Protein AF-A0A7Y5W847-F1 (afdb_monomer)

Sequence (209 aa):
MKGVPSGVLTLYRINTSNGSWTPCGRIVDGVDPSLASITLDEQSSTAIRGISGTENEPVWLPAPRAAFARACDALAHEAVAWIWPTQQSPISDVPSLRSFLDARPNWRFLLDPVAMLTPEMLPRADDYLMRIFMAMGGRRELGAVLICDARVDDGQLVRVPLGEGCLPIDAMVAAWRASGAGHAPVGVLTPADAQRLARAGHVPERSTL

Mean predicted aligned error: 8.44 Å

Nearest PDB structures (foldseek):
  3s5s-assembly1_B  TM=3.241E-01  e=2.363E-01  Sorangium cellulosum So ce56
  3qqw-assembly2_E  TM=5.087E-01  e=1.216E+00  Cupriavidus pinatubonensis JMP134
  3qqw-assembly1_C  TM=4.751E-01  e=1.372E+00  Cupriavidus pinatubonensis JMP134
  1fhv-assembly1_A  TM=2.038E-01  e=9.537E-01  Escherichia coli

Foldseek 3Di:
DPDDQFFWFWWWAADPVPRDTDTFWIFGQDPDLQKIWTGGNNDTEIEGEADADDPPDQLLDPVVVVVSLVVVVVVLDPAQYEYEAACRHNQLDLVSVVVSCVVPVSYAYEAEQLRSDAPVCLVVSLVSLLVSLQSPQQDPRHAAYEDFAWAADPRGIATAFPPPHRHPNVSNVVSNVVNNNSVHIYTGQDRSNSVRVVVSVCPPPPPDD

pLDDT: mean 77.17, std 19.42, range [30.81, 97.19]

Radius of gyration: 16.58 Å; Cα contacts (8 Å, |Δi|>4): 394; chains: 1; bounding box: 44×53×38 Å

Structure (mmCIF, N/CA/C/O backbone):
data_AF-A0A7Y5W847-F1
#
_entry.id   AF-A0A7Y5W847-F1
#
loop_
_atom_site.group_PDB
_atom_site.id
_atom_site.type_symbol
_atom_site.label_atom_id
_atom_site.label_alt_id
_atom_site.label_comp_id
_atom_site.label_asym_id
_atom_site.label_entity_id
_atom_site.label_seq_id
_atom_site.pdbx_PDB_ins_code
_atom_site.Cartn_x
_atom_site.Cartn_y
_atom_site.Cartn_z
_atom_site.occupancy
_atom_site.B_iso_or_equiv
_atom_site.auth_seq_id
_atom_site.auth_comp_id
_atom_site.auth_asym_id
_atom_site.auth_atom_id
_atom_site.pdbx_PDB_model_num
ATOM 1 N N . MET A 1 1 ? 28.472 0.449 20.525 1.00 33.38 1 MET A N 1
ATOM 2 C CA . MET A 1 1 ? 27.195 -0.262 20.299 1.00 33.38 1 MET A CA 1
ATOM 3 C C . MET A 1 1 ? 26.575 0.293 19.026 1.00 33.38 1 MET A C 1
ATOM 5 O O . MET A 1 1 ? 26.303 1.484 18.993 1.00 33.38 1 MET A O 1
ATOM 9 N N . LYS A 1 2 ? 26.444 -0.508 17.960 1.00 33.22 2 LYS A N 1
ATOM 10 C CA . LYS A 1 2 ? 25.696 -0.104 16.758 1.00 33.22 2 LYS A CA 1
ATOM 11 C C . LYS A 1 2 ? 24.209 -0.135 17.124 1.00 33.22 2 LYS A C 1
ATOM 13 O O . LYS A 1 2 ? 23.731 -1.183 17.546 1.00 33.22 2 LYS A O 1
ATOM 18 N N . GLY A 1 3 ? 23.530 1.010 17.062 1.00 36.62 3 GLY A N 1
ATOM 19 C CA . GLY A 1 3 ? 22.098 1.100 17.352 1.00 36.62 3 GLY A CA 1
ATOM 20 C C . GLY A 1 3 ? 21.306 0.198 16.407 1.00 36.62 3 GLY A C 1
ATOM 21 O O . GLY A 1 3 ? 21.612 0.131 15.218 1.00 36.62 3 GLY A O 1
ATOM 22 N N . VAL A 1 4 ? 20.325 -0.528 16.940 1.00 34.66 4 VAL A N 1
ATOM 23 C CA . VAL A 1 4 ? 19.360 -1.272 16.122 1.00 34.66 4 VAL A CA 1
ATOM 24 C C . VAL A 1 4 ? 18.582 -0.242 15.292 1.00 34.66 4 VAL A C 1
ATOM 26 O O . VAL A 1 4 ? 18.056 0.696 15.896 1.00 34.66 4 VAL A O 1
ATOM 29 N N . PRO A 1 5 ? 18.515 -0.358 13.950 1.00 43.28 5 PRO A N 1
ATOM 30 C CA . PRO A 1 5 ? 17.747 0.577 13.138 1.00 43.28 5 PRO A CA 1
ATOM 31 C C . PRO A 1 5 ? 16.285 0.589 13.596 1.00 43.28 5 PRO A C 1
ATOM 33 O O . PRO A 1 5 ? 15.640 -0.450 13.761 1.00 43.28 5 PRO A O 1
ATOM 36 N N . SER A 1 6 ? 15.795 1.789 13.886 1.00 41.06 6 SER A N 1
ATOM 37 C CA . SER A 1 6 ? 14.438 2.062 14.336 1.00 41.06 6 SER A CA 1
ATOM 38 C C . SER A 1 6 ? 13.459 1.908 13.174 1.00 41.06 6 SER A C 1
ATOM 40 O O . SER A 1 6 ? 13.550 2.666 12.220 1.00 41.06 6 SER A O 1
ATOM 42 N N . GLY A 1 7 ? 12.506 0.975 13.281 1.00 52.28 7 GLY A N 1
ATOM 43 C CA . GLY A 1 7 ? 11.432 0.799 12.293 1.00 52.28 7 GLY A CA 1
ATOM 44 C C . GLY A 1 7 ? 11.526 -0.523 11.550 1.00 52.28 7 GLY A C 1
ATOM 45 O O . GLY A 1 7 ? 12.110 -0.555 10.484 1.00 52.28 7 GLY A O 1
ATOM 46 N N . VAL A 1 8 ? 10.967 -1.610 12.094 1.00 59.00 8 VAL A N 1
ATOM 47 C CA . VAL A 1 8 ? 10.906 -2.915 11.413 1.00 59.00 8 VAL A CA 1
ATOM 48 C C . VAL A 1 8 ? 9.457 -3.406 11.415 1.00 59.00 8 VAL A C 1
ATOM 50 O O . VAL A 1 8 ? 9.008 -3.911 12.441 1.00 59.00 8 VAL A O 1
ATOM 53 N N . LEU A 1 9 ? 8.736 -3.274 10.299 1.00 60.88 9 LEU A N 1
ATOM 54 C CA . LEU A 1 9 ? 7.443 -3.939 10.092 1.00 60.88 9 LEU A CA 1
ATOM 55 C C . LEU A 1 9 ? 7.713 -5.401 9.742 1.00 60.88 9 LEU A C 1
ATOM 57 O O . LEU A 1 9 ? 8.467 -5.662 8.814 1.00 60.88 9 LEU A O 1
ATOM 61 N N . THR A 1 10 ? 7.098 -6.361 10.425 1.00 63.84 10 THR A N 1
ATOM 62 C CA . THR A 1 10 ? 7.243 -7.780 10.053 1.00 63.84 10 THR A CA 1
ATOM 63 C C . THR A 1 10 ? 6.170 -8.178 9.040 1.00 63.84 10 THR A C 1
ATOM 65 O O . THR A 1 10 ? 4.985 -7.929 9.250 1.00 63.84 10 THR A O 1
ATOM 68 N N . LEU A 1 11 ? 6.589 -8.798 7.939 1.00 64.50 11 LEU A N 1
ATOM 69 C CA . LEU A 1 11 ? 5.712 -9.378 6.927 1.00 64.50 11 LEU A CA 1
ATOM 70 C C . LEU A 1 11 ? 5.462 -10.848 7.253 1.00 64.50 11 LEU A C 1
ATOM 72 O O . LEU A 1 11 ? 6.385 -11.575 7.633 1.00 64.50 11 LEU A O 1
ATOM 76 N N . TYR A 1 12 ? 4.220 -11.285 7.077 1.00 64.31 12 TYR A N 1
ATOM 77 C CA . TYR A 1 12 ? 3.799 -12.652 7.333 1.00 64.31 12 TYR A CA 1
ATOM 78 C C . TYR A 1 12 ? 3.229 -13.277 6.063 1.00 64.31 12 TYR A C 1
ATOM 80 O O . TYR A 1 12 ? 2.549 -12.634 5.270 1.00 64.31 12 TYR A O 1
ATOM 88 N N . ARG A 1 13 ? 3.460 -14.570 5.871 1.00 69.81 13 ARG A N 1
ATOM 89 C CA . ARG A 1 13 ? 2.743 -15.378 4.890 1.00 69.81 13 ARG A CA 1
ATOM 90 C C . ARG A 1 13 ? 1.596 -16.082 5.603 1.00 69.81 13 ARG A C 1
ATOM 92 O O . ARG A 1 13 ? 1.805 -16.701 6.647 1.00 69.81 13 ARG A O 1
ATOM 99 N N . ILE A 1 14 ? 0.396 -15.980 5.041 1.00 62.41 14 ILE A N 1
ATOM 100 C CA . ILE A 1 14 ? -0.779 -16.699 5.536 1.00 62.41 14 ILE A CA 1
ATOM 101 C C . ILE A 1 14 ? -0.867 -18.014 4.774 1.00 62.41 14 ILE A C 1
ATOM 103 O O . ILE A 1 14 ? -0.908 -18.026 3.545 1.00 62.41 14 ILE A O 1
ATOM 107 N N . ASN A 1 15 ? -0.921 -19.125 5.498 1.00 66.50 15 ASN A N 1
ATOM 108 C CA . ASN A 1 15 ? -1.279 -20.400 4.907 1.00 66.50 15 ASN A CA 1
ATOM 109 C C . ASN A 1 15 ? -2.806 -20.463 4.774 1.00 66.50 15 ASN A C 1
ATOM 111 O O . ASN A 1 15 ? -3.535 -20.526 5.762 1.00 66.50 15 ASN A O 1
ATOM 115 N N . THR A 1 16 ? -3.295 -20.423 3.539 1.00 63.28 16 THR A N 1
ATOM 116 C CA . THR A 1 16 ? -4.731 -20.354 3.247 1.00 63.28 16 THR A CA 1
ATOM 117 C C . THR A 1 16 ? -5.491 -21.635 3.586 1.00 63.28 16 THR A C 1
ATOM 119 O O . THR A 1 16 ? -6.707 -21.568 3.737 1.00 63.28 16 THR A O 1
ATOM 122 N N . SER A 1 17 ? -4.822 -22.784 3.745 1.00 65.56 17 SER A N 1
ATOM 123 C CA . SER A 1 17 ? -5.496 -24.054 4.052 1.00 65.56 17 SER A CA 1
ATOM 124 C C . SER A 1 17 ? -5.838 -24.222 5.533 1.00 65.56 17 SER A C 1
ATOM 126 O O . SER A 1 17 ? -6.807 -24.902 5.859 1.00 65.56 17 SER A O 1
ATOM 128 N N . ASN A 1 18 ? -5.069 -23.600 6.431 1.00 71.12 18 ASN A N 1
ATOM 129 C CA . ASN A 1 18 ? -5.223 -23.750 7.882 1.00 71.12 18 ASN A CA 1
ATOM 130 C C . ASN A 1 18 ? -5.282 -22.413 8.648 1.00 71.12 18 ASN A C 1
ATOM 132 O O . ASN A 1 18 ? -5.432 -22.416 9.867 1.00 71.12 18 ASN A O 1
ATOM 136 N N . GLY A 1 19 ? -5.133 -21.277 7.961 1.00 69.38 19 GLY A N 1
ATOM 137 C CA . GLY A 1 19 ? -5.151 -19.939 8.555 1.00 69.38 19 GLY A CA 1
ATOM 138 C C . GLY A 1 19 ? -3.915 -19.576 9.387 1.00 69.38 19 GLY A C 1
ATOM 139 O O . GLY A 1 19 ? -3.929 -18.537 10.046 1.00 69.38 19 GLY A O 1
ATOM 140 N N . SER A 1 20 ? -2.855 -20.394 9.390 1.00 67.06 20 SER A N 1
ATOM 141 C CA . SER A 1 20 ? -1.645 -20.119 10.176 1.00 67.06 20 SER A CA 1
ATOM 142 C C . SER A 1 20 ? -0.801 -19.004 9.553 1.00 67.06 20 SER A C 1
ATOM 144 O O . SER A 1 20 ? -0.719 -18.902 8.329 1.00 67.06 20 SER A O 1
ATOM 146 N N . TRP A 1 21 ? -0.122 -18.219 10.391 1.00 66.88 21 TRP A N 1
ATOM 147 C CA . TRP A 1 21 ? 0.736 -17.104 9.982 1.00 66.88 21 TRP A CA 1
ATOM 148 C C . TRP A 1 21 ? 2.205 -17.452 10.226 1.00 66.88 21 TRP A C 1
ATOM 150 O O . TRP A 1 21 ? 2.557 -17.951 11.295 1.00 66.88 21 TRP A O 1
ATOM 160 N N . THR A 1 22 ? 3.079 -17.180 9.259 1.00 68.06 22 THR A N 1
ATOM 161 C CA . THR A 1 22 ? 4.527 -17.417 9.391 1.00 68.06 22 THR A CA 1
ATOM 162 C C . THR A 1 22 ? 5.304 -16.172 8.969 1.00 68.06 22 THR A C 1
ATOM 164 O O . THR A 1 22 ? 5.042 -15.666 7.879 1.00 68.06 22 THR A O 1
ATOM 167 N N . PRO A 1 23 ? 6.244 -15.650 9.780 1.00 66.12 23 PRO A N 1
ATOM 168 C CA . PRO A 1 23 ? 7.088 -14.528 9.367 1.00 66.12 23 PRO A CA 1
ATOM 169 C C . PRO A 1 23 ? 7.876 -14.867 8.093 1.00 66.12 23 PRO A C 1
ATOM 171 O O . PRO A 1 23 ? 8.482 -15.932 8.022 1.00 66.12 23 PRO A O 1
ATOM 174 N N . CYS A 1 24 ? 7.888 -13.970 7.106 1.00 62.94 24 CYS A N 1
ATOM 175 C CA . CYS A 1 24 ? 8.610 -14.152 5.832 1.00 62.94 24 CYS A CA 1
ATOM 176 C C . CYS A 1 24 ? 9.404 -12.908 5.396 1.00 62.94 24 CYS A C 1
ATOM 178 O O . CYS A 1 24 ? 9.980 -12.850 4.312 1.00 62.94 24 CYS A O 1
ATOM 180 N N . GLY A 1 25 ? 9.432 -11.865 6.224 1.00 63.34 25 GLY A N 1
ATOM 181 C CA . GLY A 1 25 ? 10.293 -10.722 5.970 1.00 63.34 25 GLY A CA 1
ATOM 182 C C . GLY A 1 25 ? 10.021 -9.534 6.865 1.00 63.34 25 GLY A C 1
ATOM 183 O O . GLY A 1 25 ? 9.281 -9.614 7.845 1.00 63.34 25 GLY A O 1
ATOM 184 N N . ARG A 1 26 ? 10.686 -8.432 6.545 1.00 63.22 26 ARG A N 1
ATOM 185 C CA . ARG A 1 26 ? 10.760 -7.210 7.325 1.00 63.22 26 ARG A CA 1
ATOM 186 C C . ARG A 1 26 ? 10.832 -6.000 6.402 1.00 63.22 26 ARG A C 1
ATOM 188 O O . ARG A 1 26 ? 11.664 -5.978 5.511 1.00 63.22 26 ARG A O 1
ATOM 195 N N . ILE A 1 27 ? 10.029 -4.975 6.644 1.00 64.38 27 ILE A N 1
ATOM 196 C CA . ILE A 1 27 ? 10.235 -3.641 6.070 1.00 64.38 27 ILE A CA 1
ATOM 197 C C . ILE A 1 27 ? 10.993 -2.836 7.111 1.00 64.38 27 ILE A C 1
ATOM 199 O O . ILE A 1 27 ? 10.452 -2.557 8.178 1.00 64.38 27 ILE A O 1
ATOM 203 N N . VAL A 1 28 ? 12.254 -2.538 6.831 1.00 57.41 28 VAL A N 1
ATOM 204 C CA . VAL A 1 28 ? 13.121 -1.735 7.683 1.00 57.41 28 VAL A CA 1
ATOM 205 C C . VAL A 1 28 ? 13.170 -0.316 7.134 1.00 57.41 28 VAL A C 1
ATOM 207 O O . VAL A 1 28 ? 13.619 -0.110 6.009 1.00 57.41 28 VAL A O 1
ATOM 210 N N . ASP A 1 29 ? 12.722 0.661 7.913 1.00 53.72 29 ASP A N 1
ATOM 211 C CA . ASP A 1 29 ? 12.793 2.066 7.508 1.00 53.72 29 ASP A CA 1
ATOM 212 C C . ASP A 1 29 ? 14.265 2.483 7.345 1.00 53.72 29 ASP A C 1
ATOM 214 O O . ASP A 1 29 ? 15.108 2.178 8.199 1.00 53.72 29 ASP A O 1
ATOM 218 N N . GLY A 1 30 ? 14.605 3.088 6.207 1.00 45.44 30 GLY A N 1
ATOM 219 C CA . GLY A 1 30 ? 15.967 3.528 5.927 1.00 45.44 30 GLY A CA 1
ATOM 220 C C . GLY A 1 30 ? 16.307 4.810 6.688 1.00 45.44 30 GLY A C 1
ATOM 221 O O . GLY A 1 30 ? 15.447 5.501 7.220 1.00 45.44 30 GLY A O 1
ATOM 222 N N . VAL A 1 31 ? 17.597 5.154 6.733 1.00 33.78 31 VAL A N 1
ATOM 223 C CA . VAL A 1 31 ? 18.091 6.406 7.350 1.00 33.78 31 VAL A CA 1
ATOM 224 C C . VAL A 1 31 ? 17.661 7.649 6.541 1.00 33.78 31 VAL A C 1
ATOM 226 O O . VAL A 1 31 ? 17.754 8.770 7.032 1.00 33.78 31 VAL A O 1
ATOM 229 N N . ASP A 1 32 ? 17.155 7.447 5.321 1.00 43.06 32 ASP A N 1
ATOM 230 C CA . ASP A 1 32 ? 16.504 8.459 4.491 1.00 43.06 32 ASP A CA 1
ATOM 231 C C . ASP A 1 32 ? 14.977 8.233 4.520 1.00 43.06 32 ASP A C 1
ATOM 233 O O . ASP A 1 32 ? 14.532 7.167 4.098 1.00 43.06 32 ASP A O 1
ATOM 237 N N . PRO A 1 33 ? 14.156 9.202 4.972 1.00 38.22 33 PRO A N 1
ATOM 238 C CA . PRO A 1 33 ? 12.697 9.054 5.062 1.00 38.22 33 PRO A CA 1
ATOM 239 C C . PRO A 1 33 ? 11.994 8.822 3.708 1.00 38.22 33 PRO A C 1
ATOM 241 O O . PRO A 1 33 ? 10.815 8.457 3.683 1.00 38.22 33 PRO A O 1
ATOM 244 N N . SER A 1 34 ? 12.695 9.007 2.581 1.00 43.22 34 SER A N 1
ATOM 245 C CA . SER A 1 34 ? 12.219 8.655 1.235 1.00 43.22 34 SER A CA 1
ATOM 246 C C . SER A 1 34 ? 12.502 7.196 0.828 1.00 43.22 34 SER A C 1
ATOM 248 O O . SER A 1 34 ? 11.967 6.709 -0.170 1.00 43.22 34 SER A O 1
ATOM 250 N N . LEU A 1 35 ? 13.299 6.451 1.601 1.00 38.84 35 LEU A N 1
ATOM 251 C CA . LEU A 1 35 ? 13.729 5.088 1.279 1.00 38.84 35 LEU A CA 1
ATOM 252 C C . LEU A 1 35 ? 13.444 4.141 2.450 1.00 38.84 35 LEU A C 1
ATOM 254 O O . LEU A 1 35 ? 14.098 4.195 3.485 1.00 38.84 35 LEU A O 1
ATOM 258 N N . ALA A 1 36 ? 12.511 3.208 2.264 1.00 47.62 36 ALA A N 1
ATOM 259 C CA . ALA A 1 36 ? 12.262 2.123 3.211 1.00 47.62 36 ALA A CA 1
ATOM 260 C C . ALA A 1 36 ? 12.864 0.831 2.648 1.00 47.62 36 ALA A C 1
ATOM 262 O O . ALA A 1 36 ? 12.464 0.370 1.594 1.00 47.62 36 ALA A O 1
ATOM 263 N N . SER A 1 37 ? 13.810 0.179 3.308 1.00 43.62 37 SER A N 1
ATOM 264 C CA . SER A 1 37 ? 14.272 -1.139 2.842 1.00 43.62 37 SER A CA 1
ATOM 265 C C . SER A 1 37 ? 13.234 -2.237 3.128 1.00 43.62 37 SER A C 1
ATOM 267 O O . SER A 1 37 ? 12.589 -2.234 4.169 1.00 43.62 37 SER A O 1
ATOM 269 N N . ILE A 1 38 ? 13.042 -3.187 2.213 1.00 49.38 38 ILE A N 1
ATOM 270 C CA . ILE A 1 38 ? 12.188 -4.369 2.407 1.00 49.38 38 ILE A CA 1
ATOM 271 C C . ILE A 1 38 ? 13.068 -5.612 2.282 1.00 49.38 38 ILE A C 1
ATOM 273 O O . ILE A 1 38 ? 13.522 -5.976 1.204 1.00 49.38 38 ILE A O 1
ATOM 277 N N . THR A 1 39 ? 13.301 -6.303 3.386 1.00 47.44 39 THR A N 1
ATOM 278 C CA . THR A 1 39 ? 13.960 -7.608 3.418 1.00 47.44 39 THR A CA 1
ATOM 279 C C . THR A 1 39 ? 12.906 -8.710 3.356 1.00 47.44 39 THR A C 1
ATOM 281 O O . THR A 1 39 ? 12.135 -8.870 4.296 1.00 47.44 39 THR A O 1
ATOM 284 N N . LEU A 1 40 ? 12.874 -9.511 2.295 1.00 53.06 40 LEU A N 1
ATOM 285 C CA . LEU A 1 40 ? 12.043 -10.721 2.220 1.00 53.06 40 LEU A CA 1
ATOM 286 C C . LEU A 1 40 ? 12.946 -11.945 2.107 1.00 53.06 40 LEU A C 1
ATOM 288 O O . LEU A 1 40 ? 13.903 -11.902 1.342 1.00 53.06 40 LEU A O 1
ATOM 292 N N . ASP A 1 41 ? 12.636 -13.010 2.855 1.00 49.34 41 ASP A N 1
ATOM 293 C CA . ASP A 1 41 ? 13.249 -14.342 2.713 1.00 49.34 41 ASP A CA 1
ATOM 294 C C . ASP A 1 41 ? 14.792 -14.311 2.492 1.00 49.34 41 ASP A C 1
ATOM 296 O O . ASP A 1 41 ? 15.315 -14.891 1.546 1.00 49.34 41 ASP A O 1
ATOM 300 N N . GLU A 1 42 ? 15.522 -13.595 3.365 1.00 46.72 42 GLU A N 1
ATOM 301 C CA . GLU A 1 42 ? 16.999 -13.431 3.381 1.00 46.72 42 GLU A CA 1
ATOM 302 C C . GLU A 1 42 ? 17.630 -12.609 2.238 1.00 46.72 42 GLU A C 1
ATOM 304 O O . GLU A 1 42 ? 18.829 -12.325 2.277 1.00 46.72 42 GLU A O 1
ATOM 309 N N . GLN A 1 43 ? 16.842 -12.121 1.277 1.00 51.59 43 GLN A N 1
ATOM 310 C CA . GLN A 1 43 ? 17.301 -11.187 0.248 1.00 51.59 43 GLN A CA 1
ATOM 311 C C . GLN A 1 43 ? 16.907 -9.750 0.612 1.00 51.59 43 GLN A C 1
ATOM 313 O O . GLN A 1 43 ? 15.736 -9.360 0.609 1.00 51.59 43 GLN A O 1
ATOM 318 N N . SER A 1 44 ? 17.907 -8.935 0.945 1.00 52.53 44 SER A N 1
ATOM 319 C CA . SER A 1 44 ? 17.725 -7.498 1.155 1.00 52.53 44 SER A CA 1
ATOM 320 C C . SER A 1 44 ? 17.304 -6.833 -0.154 1.00 52.53 44 SER A C 1
ATOM 322 O O . SER A 1 44 ? 18.089 -6.784 -1.096 1.00 52.53 44 SER A O 1
ATOM 324 N N . SER A 1 45 ? 16.079 -6.310 -0.210 1.00 54.44 45 SER A N 1
ATOM 325 C CA . SER A 1 45 ? 15.622 -5.428 -1.285 1.00 54.44 45 SER A CA 1
ATOM 326 C C . SER A 1 45 ? 15.435 -4.009 -0.740 1.00 54.44 45 SER A C 1
ATOM 328 O O . SER A 1 45 ? 15.138 -3.802 0.438 1.00 54.44 45 SER A O 1
ATOM 330 N N . THR A 1 46 ? 15.609 -3.003 -1.590 1.00 54.59 46 THR A N 1
ATOM 331 C CA . THR A 1 46 ? 15.340 -1.606 -1.225 1.00 54.59 46 THR A CA 1
ATOM 332 C C . THR A 1 46 ? 13.975 -1.219 -1.772 1.00 54.59 46 THR A C 1
ATOM 334 O O . THR A 1 46 ? 13.727 -1.388 -2.969 1.00 54.59 46 THR A O 1
ATOM 337 N N . ALA A 1 47 ? 13.090 -0.708 -0.914 1.00 55.34 47 ALA A N 1
ATOM 338 C CA . ALA A 1 47 ? 11.865 -0.061 -1.353 1.00 55.34 47 ALA A CA 1
ATOM 339 C C . ALA A 1 47 ? 11.987 1.456 -1.298 1.00 55.34 47 ALA A C 1
ATOM 341 O O . ALA A 1 47 ? 12.666 2.059 -0.468 1.00 55.34 47 ALA A O 1
ATOM 342 N N . ILE A 1 48 ? 11.306 2.088 -2.234 1.00 58.12 48 ILE A N 1
ATOM 343 C CA . ILE A 1 48 ? 11.230 3.532 -2.316 1.00 58.12 48 ILE A CA 1
ATOM 344 C C . ILE A 1 48 ? 9.835 3.902 -1.854 1.00 58.12 48 ILE A C 1
ATOM 346 O O . ILE A 1 48 ? 8.828 3.490 -2.445 1.00 58.12 48 ILE A O 1
ATOM 350 N N . ARG A 1 49 ? 9.783 4.651 -0.755 1.00 60.81 49 ARG A N 1
ATOM 351 C CA . ARG A 1 49 ? 8.559 5.308 -0.319 1.00 60.81 49 ARG A CA 1
ATOM 352 C C . ARG A 1 49 ? 8.417 6.529 -1.218 1.00 60.81 49 ARG A C 1
ATOM 354 O O . ARG A 1 49 ? 9.386 7.257 -1.399 1.00 60.81 49 ARG A O 1
ATOM 361 N N . GLY A 1 50 ? 7.265 6.690 -1.870 1.00 53.59 50 GLY A N 1
ATOM 362 C CA . GLY A 1 50 ? 7.120 7.674 -2.946 1.00 53.59 50 GLY A CA 1
ATOM 363 C C . GLY A 1 50 ? 7.704 9.042 -2.580 1.00 53.59 50 GLY A C 1
ATOM 364 O O . GLY A 1 50 ? 7.424 9.570 -1.506 1.00 53.59 50 GLY A O 1
ATOM 365 N N . ILE A 1 51 ? 8.542 9.581 -3.468 1.00 53.62 51 ILE A N 1
ATOM 366 C CA . ILE A 1 51 ? 9.165 10.894 -3.292 1.00 53.62 51 ILE A CA 1
ATOM 367 C C . ILE A 1 51 ? 8.022 11.908 -3.249 1.00 53.62 51 ILE A C 1
ATOM 369 O O . ILE A 1 51 ? 7.283 12.034 -4.231 1.00 53.62 51 ILE A O 1
ATOM 373 N N . SER A 1 52 ? 7.841 12.586 -2.113 1.00 52.34 52 SER A N 1
ATOM 374 C CA . SER A 1 52 ? 6.880 13.681 -2.039 1.00 52.34 52 SER A CA 1
ATOM 375 C C . SER A 1 52 ? 7.320 14.756 -3.026 1.00 52.34 52 SER A C 1
ATOM 377 O O . SER A 1 52 ? 8.510 15.068 -3.127 1.00 52.34 52 SER A O 1
ATOM 379 N N . GLY A 1 53 ? 6.368 15.326 -3.767 1.00 50.28 53 GLY A N 1
ATOM 380 C CA . GLY A 1 53 ? 6.636 16.566 -4.491 1.00 50.28 53 GLY A CA 1
ATOM 381 C C . GLY A 1 53 ? 7.248 17.590 -3.538 1.00 50.28 53 GLY A C 1
ATOM 382 O O . GLY A 1 53 ? 7.004 17.551 -2.328 1.00 50.28 53 GLY A O 1
ATOM 383 N N . THR A 1 54 ? 8.068 18.493 -4.068 1.00 53.81 54 THR A N 1
ATOM 384 C CA . THR A 1 54 ? 8.401 19.705 -3.319 1.00 53.81 54 THR A CA 1
ATOM 385 C C . THR A 1 54 ? 7.085 20.387 -2.935 1.00 53.81 54 THR A C 1
ATOM 387 O O . THR A 1 54 ? 6.129 20.342 -3.709 1.00 53.81 54 THR A O 1
ATOM 390 N N . GLU A 1 55 ? 7.012 20.992 -1.746 1.00 53.84 55 GLU A N 1
ATOM 391 C CA . GLU A 1 55 ? 5.775 21.552 -1.158 1.00 53.84 55 GLU A CA 1
ATOM 392 C C . GLU A 1 55 ? 4.999 22.512 -2.086 1.00 53.84 55 GLU A C 1
ATOM 394 O O . GLU A 1 55 ? 3.826 22.788 -1.854 1.00 53.84 55 GLU A O 1
ATOM 399 N N . ASN A 1 56 ? 5.625 22.975 -3.17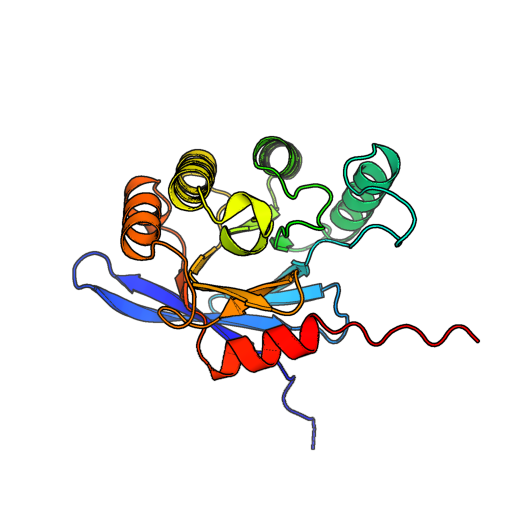1 1.00 62.19 56 ASN A N 1
ATOM 400 C CA . ASN A 1 56 ? 5.082 23.948 -4.107 1.00 62.19 56 ASN A CA 1
ATOM 401 C C . ASN A 1 56 ? 4.508 23.360 -5.410 1.00 62.19 56 ASN A C 1
ATOM 403 O O . ASN A 1 56 ? 3.949 24.124 -6.196 1.00 62.19 56 ASN A O 1
ATOM 407 N N . GLU A 1 57 ? 4.615 22.050 -5.676 1.00 75.19 57 GLU A N 1
ATOM 408 C CA . GLU A 1 57 ? 4.102 21.458 -6.924 1.00 75.19 57 GLU A CA 1
ATOM 409 C C . GLU A 1 57 ? 3.207 20.228 -6.692 1.00 75.19 57 GLU A C 1
ATOM 411 O O . GLU A 1 57 ? 3.645 19.236 -6.102 1.00 75.19 57 GLU A O 1
ATOM 416 N N . PRO A 1 58 ? 1.962 20.227 -7.214 1.00 78.44 58 PRO A N 1
ATOM 417 C CA . PRO A 1 58 ? 1.109 19.050 -7.161 1.00 78.44 58 PRO A CA 1
ATOM 418 C C . PRO A 1 58 ? 1.752 17.837 -7.846 1.00 78.44 58 PRO A C 1
ATOM 420 O O . PRO A 1 58 ? 2.105 17.874 -9.025 1.00 78.44 58 PRO A O 1
ATOM 423 N N . VAL A 1 59 ? 1.833 16.717 -7.127 1.00 79.88 59 VAL A N 1
ATOM 424 C CA . VAL A 1 59 ? 2.521 15.485 -7.568 1.00 79.88 59 VAL A CA 1
ATOM 425 C C . VAL A 1 59 ? 1.930 14.826 -8.816 1.00 79.88 59 VAL A C 1
ATOM 427 O O . VAL A 1 59 ? 2.577 13.990 -9.445 1.00 79.88 59 VAL A O 1
ATOM 430 N N . TRP A 1 60 ? 0.710 15.205 -9.198 1.00 77.81 60 TRP A N 1
ATOM 431 C CA . TRP A 1 60 ? 0.046 14.736 -10.412 1.00 77.81 60 TRP A CA 1
ATOM 432 C C . TRP A 1 60 ? 0.488 15.484 -11.681 1.00 77.81 60 TRP A C 1
ATOM 434 O O . TRP A 1 60 ? 0.150 15.049 -12.784 1.00 77.81 60 TRP A O 1
ATOM 444 N N . LEU A 1 61 ? 1.255 16.576 -11.562 1.00 84.56 61 LEU A N 1
ATOM 445 C CA . LEU A 1 61 ? 1.769 17.313 -12.716 1.00 84.56 61 LEU A CA 1
ATOM 446 C C . LEU A 1 61 ? 2.849 16.522 -13.486 1.00 84.56 61 LEU A C 1
ATOM 448 O O . LEU A 1 61 ? 3.570 15.704 -12.903 1.00 84.56 61 LEU A O 1
ATOM 452 N N . PRO A 1 62 ? 3.020 16.783 -14.801 1.00 87.44 62 PRO A N 1
ATOM 453 C CA . PRO A 1 62 ? 3.990 16.062 -15.627 1.00 87.44 62 PRO A CA 1
ATOM 454 C C . PRO A 1 62 ? 5.443 16.157 -15.140 1.00 87.44 62 PRO A C 1
ATOM 456 O O . PRO A 1 62 ? 6.170 15.166 -15.207 1.00 87.44 62 PRO A O 1
ATOM 459 N N . ALA A 1 63 ? 5.877 17.322 -14.647 1.00 85.88 63 ALA A N 1
ATOM 460 C CA . ALA A 1 63 ? 7.265 17.540 -14.234 1.00 85.88 63 ALA A CA 1
ATOM 461 C C . ALA A 1 63 ? 7.656 16.718 -12.983 1.00 85.88 63 ALA A C 1
ATOM 463 O O . ALA A 1 63 ? 8.618 15.946 -13.088 1.00 85.88 63 ALA A O 1
ATOM 464 N N . PRO A 1 64 ? 6.900 16.756 -11.864 1.00 81.00 64 PRO A N 1
ATOM 465 C CA . PRO A 1 64 ? 7.114 15.858 -10.726 1.00 81.00 64 PRO A CA 1
ATOM 466 C C . PRO A 1 64 ? 7.072 14.375 -11.105 1.00 81.00 64 PRO A C 1
ATOM 468 O O . PRO A 1 64 ? 7.941 13.607 -10.692 1.00 81.00 64 PRO A O 1
ATOM 471 N N . ARG A 1 65 ? 6.124 13.963 -11.960 1.00 84.38 65 ARG A N 1
ATOM 472 C CA . ARG A 1 65 ? 6.036 12.577 -12.457 1.00 84.38 65 ARG A CA 1
ATOM 473 C C . ARG A 1 65 ? 7.279 12.148 -13.228 1.00 84.38 65 ARG A C 1
ATOM 475 O O . ARG A 1 65 ? 7.794 11.055 -13.005 1.00 84.38 65 ARG A O 1
ATOM 482 N N . ALA A 1 66 ? 7.782 13.003 -14.115 1.00 85.81 66 ALA A N 1
ATOM 483 C CA . ALA A 1 66 ? 8.991 12.722 -14.879 1.00 85.81 66 ALA A CA 1
ATOM 484 C C . ALA A 1 66 ? 10.237 12.676 -13.982 1.00 85.81 66 ALA A C 1
ATOM 486 O O . ALA A 1 66 ? 11.105 11.829 -14.184 1.00 85.81 66 ALA A O 1
ATOM 487 N N . ALA A 1 67 ? 10.332 13.561 -12.985 1.00 81.94 67 ALA A N 1
ATOM 488 C CA . ALA A 1 67 ? 11.416 13.541 -12.005 1.00 81.94 67 ALA A CA 1
ATOM 489 C C . ALA A 1 67 ? 11.403 12.249 -11.176 1.00 81.94 67 ALA A C 1
ATOM 491 O O . ALA A 1 67 ? 12.432 11.585 -11.060 1.00 81.94 67 ALA A O 1
ATOM 492 N N . PHE A 1 68 ? 10.226 11.854 -10.692 1.00 83.88 68 PHE A N 1
ATOM 493 C CA . PHE A 1 68 ? 10.013 10.605 -9.972 1.00 83.88 68 PHE A CA 1
ATOM 494 C C . PHE A 1 68 ? 10.409 9.375 -10.798 1.00 83.88 68 PHE A C 1
ATOM 496 O O . PHE A 1 68 ? 11.150 8.515 -10.325 1.00 83.88 68 PHE A O 1
ATOM 503 N N . ALA A 1 69 ? 9.966 9.320 -12.056 1.00 86.12 69 ALA A N 1
ATOM 504 C CA . ALA A 1 69 ? 10.310 8.248 -12.981 1.00 86.12 69 ALA A CA 1
ATOM 505 C C . ALA A 1 69 ? 11.830 8.131 -13.189 1.00 86.12 69 ALA A C 1
ATOM 507 O O . ALA A 1 69 ? 12.368 7.037 -13.060 1.00 86.12 69 ALA A O 1
ATOM 508 N N . ARG A 1 70 ? 12.533 9.252 -13.418 1.00 83.69 70 ARG A N 1
ATOM 509 C CA . ARG A 1 70 ? 14.002 9.263 -13.557 1.00 83.69 70 ARG A CA 1
ATOM 510 C C . ARG A 1 70 ? 14.715 8.786 -12.294 1.00 83.69 70 ARG A C 1
ATOM 512 O O . ARG A 1 70 ? 15.686 8.044 -12.399 1.00 83.69 70 ARG A O 1
ATOM 519 N N . ALA A 1 71 ? 14.244 9.205 -11.120 1.00 80.00 71 ALA A N 1
ATOM 520 C CA . ALA A 1 71 ? 14.805 8.760 -9.847 1.00 80.00 71 ALA A CA 1
ATOM 521 C C . ALA A 1 71 ? 14.637 7.245 -9.663 1.00 80.00 71 ALA A C 1
ATOM 523 O O . ALA A 1 71 ? 15.578 6.568 -9.263 1.00 80.00 71 ALA A O 1
ATOM 524 N N . CYS A 1 72 ? 13.471 6.702 -10.026 1.00 82.06 72 CYS A N 1
ATOM 525 C CA . CYS A 1 72 ? 13.244 5.259 -10.046 1.00 82.06 72 CYS A CA 1
ATOM 526 C C . CYS A 1 72 ? 14.187 4.558 -11.034 1.00 82.06 72 CYS A C 1
ATOM 528 O O . CYS A 1 72 ? 14.858 3.598 -10.670 1.00 82.06 72 CYS A O 1
ATOM 530 N N . ASP A 1 73 ? 14.292 5.048 -12.268 1.00 84.06 73 ASP A N 1
ATOM 531 C CA . ASP A 1 73 ? 15.126 4.420 -13.300 1.00 84.06 73 ASP A CA 1
ATOM 532 C C . ASP A 1 73 ? 16.605 4.358 -12.890 1.00 84.06 73 ASP A C 1
ATOM 534 O O . ASP A 1 73 ? 17.256 3.339 -13.108 1.00 84.06 73 ASP A O 1
ATOM 538 N N . ALA A 1 74 ? 17.105 5.389 -12.203 1.00 78.69 74 ALA A N 1
ATOM 539 C CA . ALA A 1 74 ? 18.461 5.424 -11.653 1.00 78.69 74 ALA A CA 1
ATOM 540 C C . ALA A 1 74 ? 18.700 4.430 -10.498 1.00 78.69 74 ALA A C 1
ATOM 542 O O . ALA A 1 74 ? 19.845 4.150 -10.158 1.00 78.69 74 ALA A O 1
ATOM 543 N N . LEU A 1 75 ? 17.648 3.896 -9.872 1.00 73.25 75 LEU A N 1
ATOM 544 C CA . LEU A 1 75 ? 17.750 2.917 -8.782 1.00 73.25 75 LEU A CA 1
ATOM 545 C C . LEU A 1 75 ? 17.628 1.469 -9.278 1.00 73.25 75 LEU A C 1
ATOM 547 O O . LEU A 1 75 ? 17.971 0.537 -8.556 1.00 73.25 75 LEU A O 1
ATOM 551 N N . ALA A 1 76 ? 17.176 1.260 -10.515 1.00 70.69 76 ALA A N 1
ATOM 552 C CA . ALA A 1 76 ? 16.841 -0.058 -11.050 1.00 70.69 76 ALA A CA 1
ATOM 553 C C . ALA A 1 76 ? 18.052 -0.884 -11.539 1.00 70.69 76 ALA A C 1
ATOM 555 O O . ALA A 1 76 ? 17.861 -1.887 -12.226 1.00 70.69 76 ALA A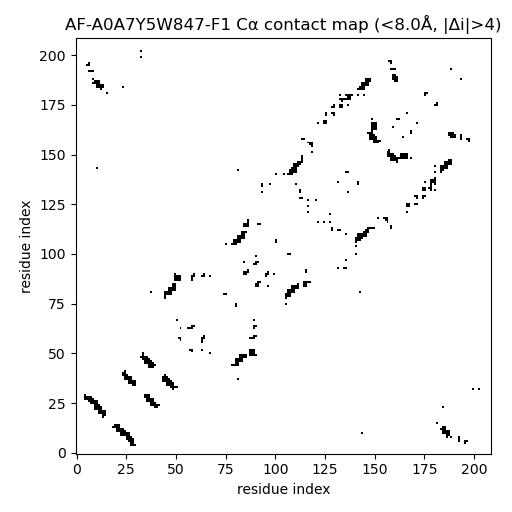 O 1
ATOM 556 N N . HIS A 1 77 ? 19.290 -0.474 -11.237 1.00 64.88 77 HIS A N 1
ATOM 557 C CA . HIS A 1 77 ? 20.467 -0.975 -11.951 1.00 64.88 77 HIS A CA 1
ATOM 558 C C . HIS A 1 77 ? 20.882 -2.422 -11.631 1.00 64.88 77 HIS A C 1
ATOM 560 O O . HIS A 1 77 ? 21.492 -3.036 -12.501 1.00 64.88 77 HIS A O 1
ATOM 566 N N . GLU A 1 78 ? 20.556 -3.004 -10.465 1.00 55.31 78 GLU A N 1
ATOM 567 C CA . GLU A 1 78 ? 21.146 -4.313 -10.084 1.00 55.31 78 GLU A CA 1
ATOM 568 C C . GLU A 1 78 ? 20.237 -5.279 -9.293 1.00 55.31 78 GLU A C 1
ATOM 570 O O . GLU A 1 78 ? 20.616 -6.429 -9.072 1.00 55.31 78 GLU A O 1
ATOM 575 N N . ALA A 1 79 ? 19.024 -4.880 -8.893 1.00 69.75 79 ALA A N 1
ATOM 576 C CA . ALA A 1 79 ? 18.127 -5.722 -8.094 1.00 69.75 79 ALA A CA 1
ATOM 577 C C . ALA A 1 79 ? 16.644 -5.452 -8.387 1.00 69.75 79 ALA A C 1
ATOM 579 O O . ALA A 1 79 ? 16.279 -4.446 -8.997 1.00 69.75 79 ALA A O 1
ATOM 580 N N . VAL A 1 80 ? 15.777 -6.354 -7.918 1.00 77.75 80 VAL A N 1
ATOM 581 C CA . VAL A 1 80 ? 14.327 -6.132 -7.899 1.00 77.75 80 VAL A CA 1
ATOM 582 C C . VAL A 1 80 ? 14.028 -4.938 -6.991 1.00 77.75 80 VAL A C 1
ATOM 584 O O . VAL A 1 80 ? 14.193 -5.013 -5.773 1.00 77.75 80 VAL A O 1
ATOM 587 N N . ALA A 1 81 ? 13.593 -3.833 -7.592 1.00 81.75 81 ALA A N 1
ATOM 588 C CA . ALA A 1 81 ? 13.254 -2.611 -6.876 1.00 81.75 81 ALA A CA 1
ATOM 589 C C . ALA A 1 81 ? 11.814 -2.669 -6.364 1.00 81.75 81 ALA A C 1
ATOM 591 O O . ALA A 1 81 ? 10.925 -3.213 -7.023 1.00 81.75 81 ALA A O 1
ATOM 592 N N . TRP A 1 82 ? 11.580 -2.098 -5.188 1.00 85.75 82 TRP A N 1
ATOM 593 C CA . TRP A 1 82 ? 10.256 -2.049 -4.582 1.00 85.75 82 TRP A CA 1
ATOM 594 C C . TRP A 1 82 ? 9.729 -0.625 -4.531 1.00 85.75 82 TRP A C 1
ATOM 596 O O . TRP A 1 82 ? 10.476 0.326 -4.314 1.00 85.75 82 TRP A O 1
ATOM 606 N N . ILE A 1 83 ? 8.417 -0.484 -4.669 1.00 86.81 83 ILE A N 1
ATOM 607 C CA . ILE A 1 83 ? 7.734 0.787 -4.476 1.00 86.81 83 ILE A CA 1
ATOM 608 C C . ILE A 1 83 ? 6.613 0.665 -3.455 1.00 86.81 83 ILE A C 1
ATOM 610 O O . ILE A 1 83 ? 5.887 -0.330 -3.423 1.00 86.81 83 ILE A O 1
ATOM 614 N N . TRP A 1 84 ? 6.465 1.694 -2.628 1.00 90.75 84 TRP A N 1
ATOM 615 C CA . TRP A 1 84 ? 5.368 1.828 -1.677 1.00 90.75 84 TRP A CA 1
ATOM 616 C C . TRP A 1 84 ? 4.597 3.121 -1.965 1.00 90.75 84 TRP A C 1
ATOM 618 O O . TRP A 1 84 ? 4.972 4.190 -1.467 1.00 90.75 84 TRP A O 1
ATOM 628 N N . PRO A 1 85 ? 3.549 3.048 -2.806 1.00 90.06 85 PRO A N 1
ATOM 629 C CA . PRO A 1 85 ? 2.725 4.200 -3.136 1.00 90.06 85 PRO A CA 1
ATOM 630 C C . PRO A 1 85 ? 1.939 4.690 -1.919 1.00 90.06 85 PRO A C 1
ATOM 632 O O . PRO A 1 85 ? 1.404 3.905 -1.139 1.00 90.06 85 PRO A O 1
ATOM 635 N N . THR A 1 86 ? 1.845 6.007 -1.794 1.00 88.88 86 THR A N 1
ATOM 636 C CA . THR A 1 86 ? 1.037 6.728 -0.802 1.00 88.88 86 THR A CA 1
ATOM 637 C C . THR A 1 86 ? 0.221 7.807 -1.511 1.00 88.88 86 THR A C 1
ATOM 639 O O . THR A 1 86 ? 0.512 8.125 -2.662 1.00 88.88 86 THR A O 1
ATOM 642 N N . GLN A 1 87 ? -0.736 8.441 -0.834 1.00 88.81 87 GLN A N 1
ATOM 643 C CA . GLN A 1 87 ? -1.552 9.534 -1.378 1.00 88.81 87 GLN A CA 1
ATOM 644 C C . GLN A 1 87 ? -0.712 10.714 -1.910 1.00 88.81 87 GLN A C 1
ATOM 646 O O . GLN A 1 87 ? -1.126 11.409 -2.832 1.00 88.81 87 GLN A O 1
ATOM 651 N N . GLN A 1 88 ? 0.502 10.898 -1.378 1.00 84.00 88 GLN A N 1
ATOM 652 C CA . GLN A 1 88 ? 1.449 11.943 -1.783 1.00 84.00 88 GLN A CA 1
ATOM 653 C C . GLN A 1 88 ? 2.377 11.512 -2.928 1.00 84.00 88 GLN A C 1
ATOM 655 O O . GLN A 1 88 ? 3.221 12.286 -3.362 1.00 84.00 88 GLN A O 1
ATOM 660 N N . SER A 1 89 ? 2.271 10.276 -3.414 1.00 83.94 89 SER A N 1
ATOM 661 C CA . SER A 1 89 ? 3.129 9.777 -4.489 1.00 83.94 89 SER A CA 1
ATOM 662 C C . SER A 1 89 ? 2.625 10.244 -5.863 1.00 83.94 89 SER A C 1
ATOM 664 O O . SER A 1 89 ? 1.420 10.238 -6.098 1.00 83.94 89 SER A O 1
ATOM 666 N N . PRO A 1 90 ? 3.504 10.521 -6.844 1.00 87.19 90 PRO A N 1
ATOM 667 C CA . PRO A 1 90 ? 3.087 10.807 -8.228 1.00 87.19 90 PRO A CA 1
ATOM 668 C C . PRO A 1 90 ? 2.312 9.667 -8.917 1.00 87.19 90 PRO A C 1
ATOM 670 O O . PRO A 1 90 ? 1.679 9.874 -9.957 1.00 87.19 90 PRO A O 1
ATOM 673 N N . ILE A 1 91 ? 2.369 8.469 -8.327 1.00 89.75 91 ILE A N 1
ATOM 674 C CA . ILE A 1 91 ? 1.678 7.240 -8.733 1.00 89.75 91 ILE A CA 1
ATOM 675 C C . ILE A 1 91 ? 0.653 6.769 -7.680 1.00 89.75 91 ILE A C 1
ATOM 677 O O . ILE A 1 91 ? 0.447 5.570 -7.504 1.00 89.75 91 ILE A O 1
ATOM 681 N N . SER A 1 92 ? 0.060 7.702 -6.933 1.00 87.94 92 SER A N 1
ATOM 682 C CA . SER A 1 92 ? -0.883 7.419 -5.842 1.00 87.94 92 SER A CA 1
ATOM 683 C C . SER A 1 92 ? -2.216 6.817 -6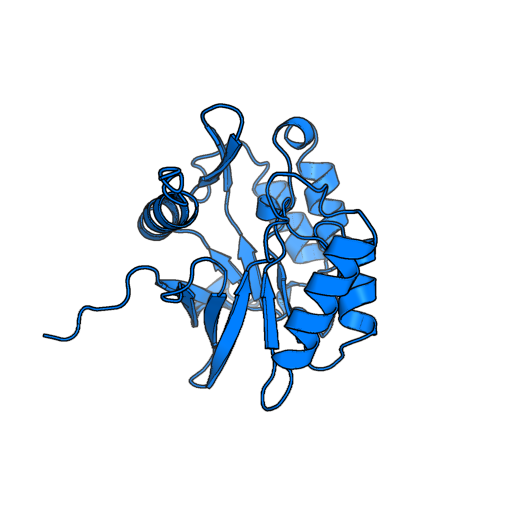.292 1.00 87.94 92 SER A C 1
ATOM 685 O O . SER A 1 92 ? -2.940 6.263 -5.471 1.00 87.94 92 SER A O 1
ATOM 687 N N . ASP A 1 93 ? -2.545 6.890 -7.583 1.00 91.62 93 ASP A N 1
ATOM 688 C CA . ASP A 1 93 ? -3.742 6.292 -8.166 1.00 91.62 93 ASP A CA 1
ATOM 689 C C . ASP A 1 93 ? -3.449 4.990 -8.933 1.00 91.62 93 ASP A C 1
ATOM 691 O O . ASP A 1 93 ? -2.364 4.767 -9.476 1.00 91.62 93 ASP A O 1
ATOM 695 N N . VAL A 1 94 ? -4.467 4.127 -9.009 1.00 94.19 94 VAL A N 1
ATOM 696 C CA . VAL A 1 94 ? -4.393 2.818 -9.676 1.00 94.19 94 VAL A CA 1
ATOM 697 C C . VAL A 1 94 ? -3.938 2.920 -11.143 1.00 94.19 94 VAL A C 1
ATOM 699 O O . VAL A 1 94 ? -3.014 2.189 -11.507 1.00 94.19 94 VAL A O 1
ATOM 702 N N . PRO A 1 95 ? -4.528 3.772 -12.012 1.00 94.81 95 PRO A N 1
ATOM 703 C CA . PRO A 1 95 ? -4.055 3.917 -13.392 1.00 94.81 95 PRO A CA 1
ATOM 704 C C . PRO A 1 95 ? -2.563 4.257 -13.500 1.00 94.81 95 PRO A C 1
ATOM 706 O O . PRO A 1 95 ? -1.845 3.659 -14.306 1.00 94.81 95 PRO A O 1
ATOM 709 N N . SER A 1 96 ? -2.083 5.182 -12.674 1.00 92.44 96 SER A N 1
ATOM 710 C CA . SER A 1 96 ? -0.701 5.660 -12.718 1.00 92.44 96 SER A CA 1
ATOM 711 C C . SER A 1 96 ? 0.285 4.624 -12.189 1.00 92.44 96 SER A C 1
ATOM 713 O O . SER A 1 96 ? 1.314 4.390 -12.822 1.00 92.44 96 SER A O 1
ATOM 715 N N . LEU A 1 97 ? -0.057 3.931 -11.099 1.00 94.00 97 LEU A N 1
ATOM 716 C CA . LEU A 1 97 ? 0.721 2.799 -10.593 1.00 94.00 97 LEU A CA 1
ATOM 717 C C . LEU A 1 97 ? 0.809 1.668 -11.626 1.00 94.00 97 LEU A C 1
ATOM 719 O O . LEU A 1 97 ? 1.891 1.137 -11.868 1.00 94.00 97 LEU A O 1
ATOM 723 N N . ARG A 1 98 ? -0.302 1.327 -12.290 1.00 95.38 98 ARG A N 1
ATOM 724 C CA . ARG A 1 98 ? -0.302 0.321 -13.364 1.00 95.38 98 ARG A CA 1
ATOM 725 C C . ARG A 1 98 ? 0.622 0.720 -14.505 1.00 95.38 98 ARG A C 1
ATOM 727 O O . ARG A 1 98 ? 1.479 -0.067 -14.886 1.00 95.38 98 ARG A O 1
ATOM 734 N N . SER A 1 99 ? 0.483 1.952 -14.988 1.00 94.56 99 SER A N 1
ATOM 735 C CA . SER A 1 99 ? 1.296 2.478 -16.089 1.00 94.56 99 SER A CA 1
ATOM 736 C C . SER A 1 99 ? 2.786 2.473 -15.736 1.00 94.56 99 SER A C 1
ATOM 738 O O . SER A 1 99 ? 3.624 2.126 -16.566 1.00 94.56 99 SER A O 1
ATOM 740 N N . PHE A 1 100 ? 3.123 2.807 -14.486 1.00 92.94 100 PHE A N 1
ATOM 741 C CA . PHE A 1 100 ? 4.487 2.740 -13.973 1.00 92.94 100 PHE A CA 1
ATOM 742 C C . PHE A 1 100 ? 5.048 1.311 -13.990 1.00 92.94 100 PHE A C 1
ATOM 744 O O . PHE A 1 100 ? 6.152 1.114 -14.497 1.00 92.94 100 PHE A O 1
ATOM 751 N N . LEU A 1 101 ? 4.296 0.335 -13.467 1.00 94.06 101 LEU A N 1
ATOM 752 C CA . LEU A 1 101 ? 4.710 -1.073 -13.391 1.00 94.06 101 LEU A CA 1
ATOM 753 C C . LEU A 1 101 ? 4.807 -1.725 -14.775 1.00 94.06 101 LEU A C 1
ATOM 755 O O . LEU A 1 101 ? 5.749 -2.470 -15.037 1.00 94.06 101 LEU A O 1
ATOM 759 N N . ASP A 1 102 ? 3.876 -1.413 -15.679 1.00 95.00 102 ASP A N 1
ATOM 760 C CA . ASP A 1 102 ? 3.877 -1.931 -17.051 1.00 95.00 102 ASP A CA 1
ATOM 761 C C . ASP A 1 102 ? 5.129 -1.461 -17.819 1.00 95.00 102 ASP A C 1
ATOM 763 O O . ASP A 1 102 ? 5.717 -2.226 -18.583 1.00 95.00 102 ASP A O 1
ATOM 767 N N . ALA A 1 103 ? 5.594 -0.233 -17.560 1.00 94.25 103 ALA A N 1
ATOM 768 C CA . ALA A 1 103 ? 6.838 0.299 -18.115 1.00 94.25 103 ALA A CA 1
ATOM 769 C C . ALA A 1 103 ? 8.111 -0.252 -17.440 1.00 94.25 103 ALA A C 1
ATOM 771 O O . ALA A 1 103 ? 9.211 -0.045 -17.951 1.00 94.25 103 ALA A O 1
ATOM 772 N N . ARG A 1 104 ? 7.991 -0.912 -16.280 1.00 91.44 104 ARG A N 1
ATOM 773 C CA . ARG A 1 104 ? 9.117 -1.282 -15.410 1.00 91.44 104 ARG A CA 1
ATOM 774 C C . ARG A 1 104 ? 8.951 -2.699 -14.842 1.00 91.44 104 ARG A C 1
ATOM 776 O O . ARG A 1 104 ? 8.702 -2.864 -13.649 1.00 91.44 104 ARG A O 1
ATOM 783 N N . PRO A 1 105 ? 9.158 -3.748 -15.656 1.00 89.75 105 PRO A N 1
ATOM 784 C CA . PRO A 1 105 ? 8.848 -5.131 -15.276 1.00 89.75 105 PRO A CA 1
ATOM 785 C C . PRO A 1 105 ? 9.684 -5.685 -14.109 1.00 89.75 105 PRO A C 1
ATOM 787 O O . PRO A 1 105 ? 9.283 -6.671 -13.494 1.00 89.75 105 PRO A O 1
ATOM 790 N N . ASN A 1 106 ? 10.823 -5.062 -13.790 1.00 87.25 106 ASN A N 1
ATOM 791 C CA . ASN A 1 106 ? 11.684 -5.458 -12.667 1.00 87.25 106 ASN A CA 1
ATOM 792 C C . ASN A 1 106 ? 11.249 -4.854 -11.323 1.00 87.25 106 ASN A C 1
ATOM 794 O O . ASN A 1 106 ? 11.911 -5.075 -10.309 1.00 87.25 106 ASN A O 1
ATOM 798 N N . TRP A 1 107 ? 10.158 -4.087 -11.309 1.00 89.00 107 TRP A N 1
ATOM 799 C CA . TRP A 1 107 ? 9.634 -3.477 -10.099 1.00 89.00 107 TRP A CA 1
ATOM 800 C C . TRP A 1 107 ? 8.570 -4.344 -9.444 1.00 89.00 107 TRP A C 1
ATOM 802 O O . TRP A 1 107 ? 7.731 -4.969 -10.098 1.00 89.00 107 TRP A O 1
ATOM 812 N N . ARG A 1 108 ? 8.595 -4.343 -8.117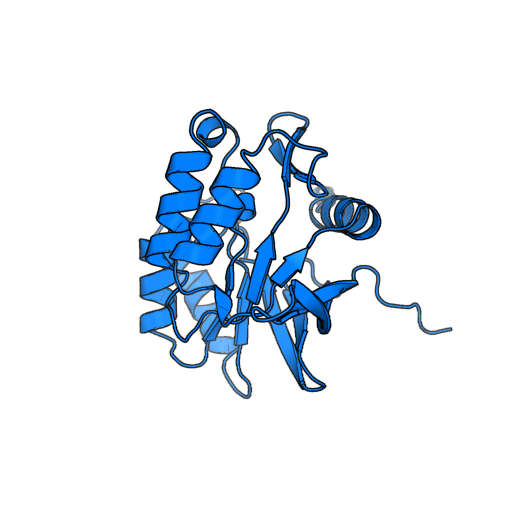 1.00 92.12 108 ARG A N 1
ATOM 813 C CA . ARG A 1 108 ? 7.542 -4.869 -7.253 1.00 92.12 108 ARG A CA 1
ATOM 814 C C . ARG A 1 108 ? 6.910 -3.732 -6.484 1.00 92.12 108 ARG A C 1
ATOM 816 O O . ARG A 1 108 ? 7.508 -2.669 -6.330 1.00 92.12 108 ARG A O 1
ATOM 823 N N . PHE A 1 109 ? 5.712 -3.958 -5.970 1.00 93.12 109 PHE A N 1
ATOM 824 C CA . PHE A 1 109 ? 5.068 -2.986 -5.100 1.00 93.12 109 PHE A CA 1
ATOM 825 C C . PHE A 1 109 ? 4.528 -3.619 -3.823 1.00 93.12 109 PHE A C 1
ATOM 827 O O . PHE A 1 109 ? 4.089 -4.773 -3.809 1.00 93.12 109 PHE A O 1
ATOM 834 N N . LEU A 1 110 ? 4.568 -2.824 -2.756 1.00 93.31 110 LEU A N 1
ATOM 835 C CA . LEU A 1 110 ? 3.808 -3.045 -1.538 1.00 93.31 110 LEU A CA 1
ATOM 836 C C . LEU A 1 110 ? 2.450 -2.360 -1.701 1.00 93.31 110 LEU A C 1
ATOM 838 O O . LEU A 1 110 ? 2.379 -1.137 -1.834 1.00 93.31 110 LEU A O 1
ATOM 842 N N . LEU A 1 111 ? 1.377 -3.143 -1.682 1.00 94.75 111 LEU A N 1
ATOM 843 C CA . LEU A 1 111 ? 0.021 -2.615 -1.685 1.00 94.75 111 LEU A CA 1
ATOM 844 C C . LEU A 1 111 ? -0.392 -2.238 -0.261 1.00 94.75 111 LEU A C 1
ATOM 846 O O . LEU A 1 111 ? -0.745 -3.106 0.529 1.00 94.75 111 LEU A O 1
ATOM 850 N N . ASP A 1 112 ? -0.374 -0.948 0.048 1.00 94.19 112 ASP A N 1
ATOM 851 C CA . ASP A 1 112 ? -0.971 -0.369 1.254 1.00 94.19 112 ASP A CA 1
ATOM 852 C C . ASP A 1 112 ? -2.186 0.457 0.809 1.00 94.19 112 ASP A C 1
ATOM 854 O O . ASP A 1 112 ? -2.037 1.629 0.454 1.00 94.19 112 ASP A O 1
ATOM 858 N N . PRO A 1 113 ? -3.384 -0.150 0.730 1.00 94.31 113 PRO A N 1
ATOM 859 C CA . PRO A 1 113 ? -4.548 0.529 0.176 1.00 94.31 113 PRO A CA 1
ATOM 860 C C . PRO A 1 113 ? -4.989 1.694 1.071 1.00 94.31 113 PRO A C 1
ATOM 862 O O . PRO A 1 113 ? -5.562 2.654 0.571 1.00 94.31 113 PRO A O 1
ATOM 865 N N . VAL A 1 114 ? -4.666 1.643 2.368 1.00 94.69 114 VAL A N 1
ATOM 866 C CA . VAL A 1 114 ? -4.945 2.703 3.339 1.00 94.69 114 VAL A CA 1
ATOM 867 C C . VAL A 1 114 ? -4.067 3.922 3.088 1.00 94.69 114 VAL A C 1
ATOM 869 O O . VAL A 1 114 ? -4.568 5.042 3.096 1.00 94.69 114 VAL A O 1
ATOM 872 N N . ALA A 1 115 ? -2.777 3.732 2.795 1.00 92.06 115 ALA A N 1
ATOM 873 C CA . ALA A 1 115 ? -1.889 4.842 2.451 1.00 92.06 115 ALA A CA 1
ATOM 874 C C . ALA A 1 115 ? -2.290 5.578 1.165 1.00 92.06 115 ALA A C 1
ATOM 876 O O . ALA A 1 115 ? -1.785 6.675 0.939 1.00 92.06 115 ALA A O 1
ATOM 877 N N . MET A 1 116 ? -3.155 4.996 0.331 1.00 93.88 116 MET A N 1
ATOM 878 C CA . MET A 1 116 ? -3.673 5.601 -0.900 1.00 93.88 116 MET A CA 1
ATOM 879 C C . MET A 1 116 ? -5.001 6.354 -0.697 1.00 93.88 116 MET A C 1
ATOM 881 O O . MET A 1 116 ? -5.491 6.964 -1.645 1.00 93.88 116 MET A O 1
ATOM 885 N N . LEU A 1 117 ? -5.596 6.309 0.501 1.00 95.56 117 LEU A N 1
ATOM 886 C CA . LEU A 1 117 ? -6.825 7.038 0.820 1.00 95.56 117 LEU A CA 1
ATOM 887 C C . LEU A 1 117 ? -6.514 8.449 1.324 1.00 95.56 117 LEU A C 1
ATOM 889 O O . LEU A 1 117 ? -5.534 8.651 2.040 1.00 95.56 117 LEU A O 1
ATOM 893 N N . THR A 1 118 ? -7.407 9.390 1.018 1.00 94.88 118 THR A N 1
ATOM 894 C CA . THR A 1 118 ? -7.477 10.702 1.676 1.00 94.88 118 THR A CA 1
ATOM 895 C C . THR A 1 118 ? -8.564 10.698 2.761 1.00 94.88 118 THR A C 1
ATOM 897 O O . THR A 1 118 ? -9.458 9.841 2.727 1.00 94.88 118 THR A O 1
ATOM 900 N N . PRO A 1 119 ? -8.546 11.636 3.728 1.00 96.25 119 PRO A N 1
ATOM 901 C CA . PRO A 1 119 ? -9.584 11.730 4.760 1.00 96.25 119 PRO A CA 1
ATOM 902 C C . PRO A 1 119 ? -11.015 11.794 4.199 1.00 96.25 119 PRO A C 1
ATOM 904 O O . PRO A 1 119 ? -11.924 11.159 4.731 1.00 96.25 119 PRO A O 1
ATOM 907 N N . GLU A 1 120 ? -11.220 12.492 3.082 1.00 96.88 120 GLU A N 1
ATOM 908 C CA . GLU A 1 120 ? -12.525 12.672 2.432 1.00 96.88 120 GLU A CA 1
ATOM 909 C C . GLU A 1 120 ? -13.065 11.380 1.804 1.00 96.88 120 GLU A C 1
ATOM 911 O O . GLU A 1 120 ? -14.257 11.276 1.512 1.00 96.88 120 GLU A O 1
ATOM 916 N N . MET A 1 121 ? -12.204 10.383 1.592 1.00 96.56 121 MET A N 1
ATOM 917 C CA . MET A 1 121 ? -12.593 9.082 1.051 1.00 96.56 121 MET A CA 1
ATOM 918 C C . MET A 1 121 ? -13.162 8.149 2.125 1.00 96.56 121 MET A C 1
ATOM 920 O O . MET A 1 121 ? -13.845 7.188 1.771 1.00 96.56 121 MET A O 1
ATOM 924 N N . LEU A 1 122 ? -12.927 8.425 3.417 1.00 96.44 122 LEU A N 1
ATOM 925 C CA . LEU A 1 122 ? -13.322 7.543 4.522 1.00 96.44 122 LEU A CA 1
ATOM 926 C C . LEU A 1 122 ? -14.814 7.187 4.571 1.00 96.44 122 LEU A C 1
ATOM 928 O O . LEU A 1 122 ? -15.110 6.009 4.773 1.00 96.44 122 LEU A O 1
ATOM 932 N N . PRO A 1 123 ? -15.764 8.114 4.322 1.00 97.00 123 PRO A N 1
ATOM 933 C CA . PRO A 1 123 ? -17.188 7.772 4.298 1.00 97.00 123 PRO A CA 1
ATOM 934 C C . PRO A 1 123 ? -17.571 6.717 3.248 1.00 97.00 123 PRO A C 1
ATOM 936 O O . PRO A 1 123 ? -18.671 6.179 3.307 1.00 97.00 123 PRO A O 1
ATOM 939 N N . ARG A 1 124 ? -16.693 6.451 2.271 1.00 97.19 124 ARG A N 1
ATOM 940 C CA . ARG A 1 124 ? -16.865 5.458 1.199 1.00 97.19 124 ARG A CA 1
ATOM 941 C C . ARG A 1 124 ? -15.640 4.548 1.067 1.00 97.19 124 ARG A C 1
ATOM 943 O O . ARG A 1 124 ? -15.279 4.134 -0.037 1.00 97.19 124 ARG A O 1
ATOM 950 N N . ALA A 1 125 ? -14.922 4.322 2.168 1.00 96.62 125 ALA A N 1
ATOM 951 C CA . ALA A 1 125 ? -13.657 3.597 2.135 1.00 96.62 125 ALA A CA 1
ATOM 952 C C . ALA A 1 125 ? -13.817 2.179 1.570 1.00 96.62 125 ALA A C 1
ATOM 954 O O . ALA A 1 125 ? -12.959 1.734 0.818 1.00 96.62 125 ALA A O 1
ATOM 955 N N . ASP A 1 126 ? -14.914 1.490 1.878 1.00 97.06 126 ASP A N 1
ATOM 956 C CA . ASP A 1 126 ? -15.251 0.169 1.339 1.00 97.06 126 ASP A CA 1
ATOM 957 C C . ASP A 1 126 ? -15.201 0.119 -0.196 1.00 97.06 126 ASP A C 1
ATOM 959 O O . ASP A 1 126 ? -14.501 -0.728 -0.759 1.00 97.06 126 ASP A O 1
ATOM 963 N N . ASP A 1 127 ? -15.861 1.066 -0.870 1.00 97.19 127 ASP A N 1
ATOM 964 C CA . ASP A 1 127 ? -15.872 1.176 -2.331 1.00 97.19 127 ASP A CA 1
ATOM 965 C C . ASP A 1 127 ? -14.451 1.346 -2.889 1.00 97.19 127 ASP A C 1
ATOM 967 O O . ASP A 1 127 ? -14.055 0.693 -3.862 1.00 97.19 127 ASP A O 1
ATOM 971 N N . TYR A 1 128 ? -13.666 2.244 -2.288 1.00 96.62 128 TYR A N 1
ATOM 972 C CA . TYR A 1 128 ? -12.312 2.546 -2.752 1.00 96.62 128 TYR A CA 1
ATOM 973 C C . TYR A 1 128 ? -11.347 1.387 -2.507 1.00 96.62 128 TYR A C 1
ATOM 975 O O . TYR A 1 128 ? -10.623 0.999 -3.426 1.00 96.62 128 TYR A O 1
ATOM 983 N N . LEU A 1 129 ? -11.375 0.795 -1.312 1.00 95.94 129 LEU A N 1
ATOM 984 C CA . LEU A 1 129 ? -10.565 -0.366 -0.949 1.00 95.94 129 LEU A CA 1
ATOM 985 C C . LEU A 1 129 ? -10.874 -1.542 -1.882 1.00 95.94 129 LEU A C 1
ATOM 987 O O . LEU A 1 129 ? -9.951 -2.134 -2.444 1.00 95.94 129 LEU A O 1
ATOM 991 N N . MET A 1 130 ? -12.158 -1.830 -2.124 1.00 96.56 130 MET A N 1
ATOM 992 C CA . MET A 1 130 ? -12.578 -2.868 -3.065 1.00 96.56 130 MET A CA 1
ATOM 993 C C . MET A 1 130 ? -12.005 -2.616 -4.462 1.00 96.56 130 MET A C 1
ATOM 995 O O . MET A 1 130 ? -11.402 -3.513 -5.051 1.00 96.56 130 MET A O 1
ATOM 999 N N . ARG A 1 131 ? -12.142 -1.396 -4.992 1.00 96.62 131 ARG A N 1
ATOM 1000 C CA . ARG A 1 131 ? -11.629 -1.044 -6.326 1.00 96.62 131 ARG A CA 1
ATOM 1001 C C . ARG A 1 131 ? -10.111 -1.169 -6.423 1.00 96.62 131 ARG A C 1
ATOM 1003 O O . ARG A 1 131 ? -9.618 -1.674 -7.430 1.00 96.62 131 ARG A O 1
ATOM 1010 N N . ILE A 1 132 ? -9.380 -0.732 -5.397 1.00 96.69 132 ILE A N 1
ATOM 1011 C CA . ILE A 1 132 ? -7.919 -0.845 -5.337 1.00 96.69 132 ILE A CA 1
ATOM 1012 C C . ILE A 1 132 ? -7.508 -2.321 -5.361 1.00 96.69 132 ILE A C 1
ATOM 1014 O O . ILE A 1 132 ? -6.704 -2.714 -6.209 1.00 96.69 132 ILE A O 1
ATOM 1018 N N . PHE A 1 133 ? -8.098 -3.151 -4.495 1.00 97.12 133 PHE A N 1
ATOM 1019 C CA . PHE A 1 133 ? -7.804 -4.582 -4.456 1.00 97.12 133 PHE A CA 1
ATOM 1020 C C . PHE A 1 133 ? -8.143 -5.268 -5.776 1.00 97.12 133 PHE A C 1
ATOM 1022 O O . PHE A 1 133 ? -7.274 -5.920 -6.343 1.00 97.12 133 PHE A O 1
ATOM 1029 N N . MET A 1 134 ? -9.345 -5.079 -6.322 1.00 96.62 134 MET A N 1
ATOM 1030 C CA . MET A 1 134 ? -9.732 -5.707 -7.593 1.00 96.62 134 MET A CA 1
ATOM 1031 C C . MET A 1 134 ? -8.815 -5.315 -8.756 1.00 96.62 134 MET A C 1
ATOM 1033 O O . MET A 1 134 ? -8.573 -6.122 -9.651 1.00 96.62 134 MET A O 1
ATOM 1037 N N . ALA A 1 135 ? -8.282 -4.091 -8.756 1.00 96.69 135 ALA A N 1
ATOM 1038 C CA . ALA A 1 135 ? -7.408 -3.630 -9.825 1.00 96.69 135 ALA A CA 1
ATOM 1039 C C . ALA A 1 135 ? -5.946 -4.084 -9.679 1.00 96.69 135 ALA A C 1
ATOM 1041 O O . ALA A 1 135 ? -5.259 -4.249 -10.690 1.00 96.69 135 ALA A O 1
ATOM 1042 N N . MET A 1 136 ? -5.459 -4.247 -8.445 1.00 96.88 136 MET A N 1
ATOM 1043 C CA . MET A 1 136 ? -4.034 -4.458 -8.161 1.00 96.88 136 MET A CA 1
ATOM 1044 C C . MET A 1 136 ? -3.704 -5.849 -7.606 1.00 96.88 136 MET A C 1
ATOM 1046 O O . MET A 1 136 ? -2.566 -6.294 -7.731 1.00 96.88 136 MET A O 1
ATOM 1050 N N . GLY A 1 137 ? -4.673 -6.552 -7.021 1.00 95.06 137 GLY A N 1
ATOM 1051 C CA . GLY A 1 137 ? -4.453 -7.776 -6.249 1.00 95.06 137 GLY A CA 1
ATOM 1052 C C . GLY A 1 137 ? -3.954 -8.971 -7.060 1.00 95.06 137 GLY A C 1
ATOM 1053 O O . GLY A 1 137 ? -3.137 -9.746 -6.573 1.00 95.06 137 GLY A O 1
ATOM 1054 N N . GLY A 1 138 ? -4.389 -9.101 -8.314 1.00 95.31 138 GLY A N 1
ATOM 1055 C CA . GLY A 1 138 ? -3.990 -10.199 -9.204 1.00 95.31 138 GLY A CA 1
ATOM 1056 C C . GLY A 1 138 ? -2.702 -9.941 -9.989 1.00 95.31 138 GLY A C 1
ATOM 1057 O O . GLY A 1 138 ? -2.366 -10.709 -10.890 1.00 95.31 138 GLY A O 1
ATOM 1058 N N . ARG A 1 139 ? -2.000 -8.835 -9.722 1.00 95.88 139 ARG A N 1
ATOM 1059 C CA . ARG A 1 139 ? -0.809 -8.463 -10.487 1.00 95.88 139 ARG A CA 1
ATOM 1060 C C . ARG A 1 139 ? 0.401 -9.280 -10.058 1.00 95.88 139 ARG A C 1
ATOM 1062 O O . ARG A 1 139 ? 0.715 -9.350 -8.878 1.00 95.88 139 ARG A O 1
ATOM 1069 N N . ARG A 1 140 ? 1.164 -9.783 -11.033 1.00 94.75 140 ARG A N 1
ATOM 1070 C CA . ARG A 1 140 ? 2.429 -10.502 -10.785 1.00 94.75 140 ARG A CA 1
ATOM 1071 C C . ARG A 1 140 ? 3.493 -9.642 -10.098 1.00 94.75 140 ARG A C 1
ATOM 1073 O O . ARG A 1 140 ? 4.470 -10.178 -9.587 1.00 94.75 140 ARG A O 1
ATOM 1080 N N . GLU A 1 141 ? 3.376 -8.315 -10.190 1.00 95.12 141 GLU A N 1
ATOM 1081 C CA . GLU A 1 141 ? 4.274 -7.354 -9.546 1.00 95.12 141 GLU A CA 1
ATOM 1082 C C . GLU A 1 141 ? 3.938 -7.111 -8.070 1.00 95.12 141 GLU A C 1
ATOM 1084 O O . GLU A 1 141 ? 4.725 -6.464 -7.377 1.00 95.12 141 GLU A O 1
ATOM 1089 N N . LEU A 1 142 ? 2.804 -7.625 -7.579 1.00 95.06 142 LEU A N 1
ATOM 1090 C CA . LEU A 1 142 ? 2.423 -7.501 -6.179 1.00 95.06 142 LEU A CA 1
ATOM 1091 C C . LEU A 1 142 ? 3.400 -8.300 -5.320 1.00 95.06 142 LEU A C 1
ATOM 1093 O O . LEU A 1 142 ? 3.409 -9.528 -5.335 1.00 95.06 142 LEU A O 1
ATOM 1097 N N . GLY A 1 143 ? 4.241 -7.586 -4.582 1.00 91.88 143 GLY A N 1
ATOM 1098 C CA . GLY A 1 143 ? 5.259 -8.201 -3.747 1.00 91.88 143 GLY A CA 1
ATOM 1099 C C . GLY A 1 143 ? 4.770 -8.473 -2.327 1.00 91.88 143 GLY A C 1
ATOM 1100 O O . GLY A 1 143 ? 5.150 -9.476 -1.730 1.00 91.88 143 GLY A O 1
ATOM 1101 N N . ALA A 1 144 ? 3.934 -7.590 -1.782 1.00 91.00 144 ALA A N 1
ATOM 1102 C CA . ALA A 1 144 ? 3.309 -7.749 -0.473 1.00 91.00 144 ALA A CA 1
ATOM 1103 C C . ALA A 1 144 ? 2.071 -6.848 -0.357 1.00 91.00 144 ALA A C 1
ATOM 1105 O O . ALA A 1 144 ? 1.915 -5.887 -1.111 1.00 91.00 144 ALA A O 1
ATOM 1106 N N . VAL A 1 145 ? 1.217 -7.133 0.621 1.00 92.56 145 VAL A N 1
ATOM 1107 C CA . VAL A 1 145 ? 0.072 -6.305 1.014 1.00 92.56 145 VAL A CA 1
ATOM 1108 C C . VAL A 1 145 ? 0.274 -5.861 2.457 1.00 92.56 145 VAL A C 1
ATOM 1110 O O . VAL A 1 145 ? 0.602 -6.687 3.301 1.00 92.56 145 VAL A O 1
ATOM 1113 N N . LEU A 1 146 ? 0.061 -4.586 2.766 1.00 91.50 146 LEU A N 1
ATOM 1114 C CA . LEU A 1 146 ? -0.084 -4.119 4.140 1.00 91.50 146 LEU A CA 1
ATOM 1115 C C . LEU A 1 146 ? -1.570 -3.956 4.454 1.00 91.50 146 LEU A C 1
ATOM 1117 O O . LEU A 1 146 ? -2.272 -3.204 3.785 1.00 91.50 146 LEU A O 1
ATOM 1121 N N . ILE A 1 147 ? -2.034 -4.660 5.482 1.00 90.19 147 ILE A N 1
ATOM 1122 C CA . ILE A 1 147 ? -3.381 -4.526 6.024 1.00 90.19 147 ILE A CA 1
ATOM 1123 C C . ILE A 1 147 ? -3.273 -3.811 7.372 1.00 90.19 147 ILE A C 1
ATOM 1125 O O . ILE A 1 147 ? -2.642 -4.294 8.316 1.00 90.19 147 ILE A O 1
ATOM 1129 N N . CYS A 1 148 ? -3.884 -2.639 7.457 1.00 93.31 148 CYS A N 1
ATOM 1130 C CA . CYS A 1 148 ? -3.942 -1.814 8.655 1.00 93.31 148 CYS A CA 1
ATOM 1131 C C . CYS A 1 148 ? -5.290 -1.096 8.722 1.00 93.31 148 CYS A C 1
ATOM 1133 O O . CYS A 1 148 ? -6.076 -1.149 7.776 1.00 93.31 148 CYS A O 1
ATOM 1135 N N . ASP A 1 149 ? -5.568 -0.470 9.857 1.00 95.44 149 ASP A N 1
ATOM 1136 C CA . ASP A 1 149 ? -6.720 0.409 10.013 1.00 95.44 149 ASP A CA 1
ATOM 1137 C C . ASP A 1 149 ? -6.273 1.868 9.844 1.00 95.44 149 ASP A C 1
ATOM 1139 O O . ASP A 1 149 ? -5.077 2.169 9.741 1.00 95.44 149 ASP A O 1
ATOM 1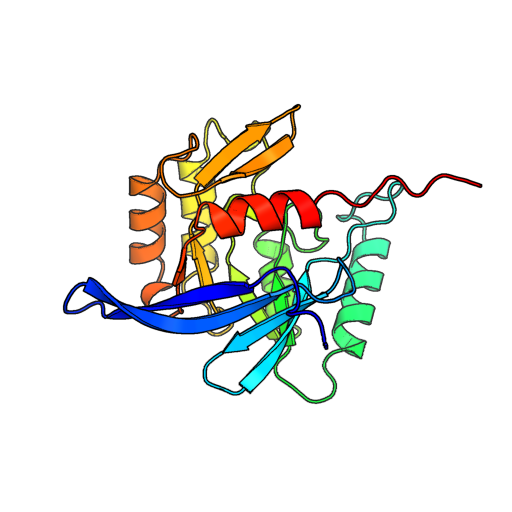143 N N . ALA A 1 150 ? -7.222 2.793 9.827 1.00 95.50 150 ALA A N 1
ATOM 1144 C CA . ALA A 1 150 ? -6.925 4.213 9.827 1.00 95.50 150 ALA A CA 1
ATOM 1145 C C . ALA A 1 150 ? -7.920 5.017 10.642 1.00 95.50 150 ALA A C 1
ATOM 1147 O O . ALA A 1 150 ? -9.080 4.651 10.802 1.00 95.50 150 ALA A O 1
ATOM 1148 N N . ARG A 1 151 ? -7.452 6.169 11.105 1.00 95.81 151 ARG A N 1
ATOM 1149 C CA . ARG A 1 151 ? -8.283 7.214 11.695 1.00 95.81 151 ARG A CA 1
ATOM 1150 C C . ARG A 1 151 ? -7.824 8.574 11.188 1.00 95.81 151 ARG A C 1
ATOM 1152 O O . ARG A 1 151 ? -6.732 8.698 10.635 1.00 95.81 151 ARG A O 1
ATOM 1159 N N . VAL A 1 152 ? -8.652 9.589 11.399 1.00 96.12 152 VAL A N 1
ATOM 1160 C CA . VAL A 1 152 ? -8.258 10.980 11.166 1.00 96.12 152 VAL A CA 1
ATOM 1161 C C . VAL A 1 152 ? -7.660 11.538 12.451 1.00 96.12 152 VAL A C 1
ATOM 1163 O O . VAL A 1 152 ? -8.271 11.418 13.510 1.00 96.12 152 VAL A O 1
ATOM 1166 N N . ASP A 1 153 ? -6.478 12.130 12.347 1.00 93.69 153 ASP A N 1
ATOM 1167 C CA . ASP A 1 153 ? -5.759 12.802 13.430 1.00 93.69 153 ASP A CA 1
ATOM 1168 C C . ASP A 1 153 ? -5.265 14.149 12.883 1.00 93.69 153 ASP A C 1
ATOM 1170 O O . ASP A 1 153 ? -4.609 14.181 11.842 1.00 93.69 153 ASP A O 1
ATOM 1174 N N . ASP A 1 154 ? -5.687 15.260 13.489 1.00 93.44 154 ASP A N 1
ATOM 1175 C CA . ASP A 1 154 ? -5.436 16.630 13.003 1.00 93.44 154 ASP A CA 1
ATOM 1176 C C . ASP A 1 154 ? -5.732 16.848 11.503 1.00 93.44 154 ASP A C 1
ATOM 1178 O O . ASP A 1 154 ? -4.984 17.484 10.758 1.00 93.44 154 ASP A O 1
ATOM 1182 N N . GLY A 1 155 ? -6.849 16.287 11.028 1.00 91.25 155 GLY A N 1
ATOM 1183 C CA . GLY A 1 155 ? -7.269 16.390 9.626 1.00 91.25 155 GLY A CA 1
ATOM 1184 C C . GLY A 1 155 ? -6.432 15.554 8.652 1.00 91.25 155 GLY A C 1
ATOM 1185 O O . GLY A 1 155 ? -6.684 15.597 7.452 1.00 91.25 155 GLY A O 1
ATOM 1186 N N . GLN A 1 156 ? -5.471 14.772 9.143 1.00 89.44 156 GLN A N 1
ATOM 1187 C CA . GLN A 1 156 ? -4.663 13.854 8.348 1.00 89.44 156 GLN A CA 1
ATOM 1188 C C . GLN A 1 156 ? -5.082 12.410 8.585 1.00 89.44 156 GLN A C 1
ATOM 1190 O O . GLN A 1 156 ? -5.476 12.020 9.682 1.00 89.44 156 GLN A O 1
ATOM 1195 N N . LEU A 1 157 ? -4.974 11.587 7.543 1.00 91.75 157 LEU A N 1
ATOM 1196 C CA . LEU A 1 157 ? -5.202 10.157 7.678 1.00 91.75 157 LEU A CA 1
ATOM 1197 C C . LEU A 1 157 ? -3.955 9.496 8.272 1.00 91.75 157 LEU A C 1
ATOM 1199 O O . LEU A 1 157 ? -2.887 9.497 7.655 1.00 91.75 157 LEU A O 1
ATOM 1203 N N . VAL A 1 158 ? -4.095 8.897 9.453 1.00 90.81 158 VAL A N 1
ATOM 1204 C CA . VAL A 1 158 ? -3.020 8.148 10.108 1.00 90.81 158 VAL A CA 1
ATOM 1205 C C . VAL A 1 158 ? -3.343 6.660 10.128 1.00 90.81 158 VAL A C 1
ATOM 1207 O O . VAL A 1 158 ? -4.463 6.248 10.430 1.00 90.81 158 VAL A O 1
ATOM 1210 N N . ARG A 1 159 ? -2.338 5.843 9.800 1.00 91.25 159 ARG A N 1
ATOM 1211 C CA . ARG A 1 159 ? -2.421 4.379 9.867 1.00 91.25 159 ARG A CA 1
ATOM 1212 C C . ARG A 1 159 ? -2.311 3.935 11.320 1.00 91.25 159 ARG A C 1
ATOM 1214 O O . ARG A 1 159 ? -1.382 4.342 12.016 1.00 91.25 159 ARG A O 1
ATOM 1221 N N . VAL A 1 160 ? -3.227 3.079 11.749 1.00 92.25 160 VAL A N 1
ATOM 1222 C CA . VAL A 1 160 ? -3.288 2.531 13.109 1.00 92.25 160 VAL A CA 1
ATOM 1223 C C . VAL A 1 160 ? -3.446 1.004 13.055 1.00 92.25 160 VAL A C 1
ATOM 1225 O O . VAL A 1 160 ? -3.714 0.445 11.985 1.00 92.25 160 VAL A O 1
ATOM 1228 N N . PRO A 1 161 ? -3.190 0.286 14.160 1.00 91.44 161 PRO A N 1
ATOM 1229 C CA . PRO A 1 161 ? -3.386 -1.158 14.214 1.00 91.44 161 PRO A CA 1
ATOM 1230 C C . PRO A 1 161 ? -4.824 -1.557 13.875 1.00 91.44 161 PRO A C 1
ATOM 1232 O O . PRO A 1 161 ? -5.759 -0.778 14.056 1.00 91.44 161 PRO A O 1
ATOM 1235 N N . LEU A 1 162 ? -5.000 -2.790 13.394 1.00 88.38 162 LEU A N 1
ATOM 1236 C CA . LEU A 1 162 ? -6.324 -3.324 13.071 1.00 88.38 162 LEU A CA 1
ATOM 1237 C C . LEU A 1 162 ? -7.276 -3.254 14.272 1.00 88.38 162 LEU A C 1
ATOM 1239 O O . LEU A 1 162 ? -6.985 -3.824 15.321 1.00 88.38 162 LEU A O 1
ATOM 1243 N N . GLY A 1 163 ? -8.423 -2.595 14.087 1.00 92.31 163 GLY A N 1
ATOM 1244 C CA . GLY A 1 163 ? -9.467 -2.438 15.100 1.00 92.31 163 GLY A CA 1
ATOM 1245 C C . GLY A 1 163 ? -9.346 -1.164 15.938 1.00 92.31 163 GLY A C 1
ATOM 1246 O O . GLY A 1 163 ? -10.207 -0.919 16.777 1.00 92.31 163 GLY A O 1
ATOM 1247 N N . GLU A 1 164 ? -8.305 -0.353 15.727 1.00 95.00 164 GLU A N 1
ATOM 1248 C CA . GLU A 1 164 ? -8.118 0.933 16.417 1.00 95.00 164 GLU A CA 1
ATOM 1249 C C . GLU A 1 164 ? -8.594 2.145 15.593 1.00 95.00 164 GLU A C 1
ATOM 1251 O O . GLU A 1 164 ? -8.477 3.288 16.047 1.00 95.00 164 GLU A O 1
ATOM 1256 N N . GLY A 1 165 ? -9.092 1.922 14.376 1.00 95.75 165 GLY A N 1
ATOM 1257 C CA . GLY A 1 165 ? -9.539 2.960 13.456 1.00 95.75 165 GLY A CA 1
ATOM 1258 C C . GLY A 1 165 ? -11.020 2.857 13.097 1.00 95.75 165 GLY A C 1
ATOM 1259 O O . GLY A 1 165 ? -11.849 2.407 13.888 1.00 95.75 165 GLY A O 1
ATOM 1260 N N . CYS A 1 166 ? -11.366 3.365 11.917 1.00 96.31 166 CYS A N 1
ATOM 1261 C CA . CYS A 1 166 ? -12.738 3.451 11.421 1.00 96.31 166 CYS A CA 1
ATOM 1262 C C . CYS A 1 166 ? -12.960 2.733 10.084 1.00 96.31 166 CYS A C 1
ATOM 1264 O O . CYS A 1 166 ? -14.038 2.868 9.498 1.00 96.31 166 CYS A O 1
ATOM 1266 N N . LEU A 1 167 ? -11.974 1.988 9.573 1.00 96.94 167 LEU A N 1
ATOM 1267 C CA . LEU A 1 167 ? -12.124 1.299 8.296 1.00 96.94 167 LEU A CA 1
ATOM 1268 C C . LEU A 1 167 ? -13.030 0.063 8.416 1.00 96.94 167 LEU A C 1
ATOM 1270 O O . LEU A 1 167 ? -13.036 -0.625 9.439 1.00 96.94 167 LEU A O 1
ATOM 1274 N N . PRO A 1 168 ? -13.765 -0.288 7.345 1.00 94.44 168 PRO A N 1
ATOM 1275 C CA . PRO A 1 168 ? -14.589 -1.490 7.311 1.00 94.44 168 PRO A CA 1
ATOM 1276 C C . PRO A 1 168 ? -13.701 -2.731 7.116 1.00 94.44 168 PRO A C 1
ATOM 1278 O O . PRO A 1 168 ? -13.564 -3.251 6.007 1.00 94.44 168 PRO A O 1
ATOM 1281 N N . ILE A 1 169 ? -13.067 -3.201 8.197 1.00 93.00 169 ILE A N 1
ATOM 1282 C CA . ILE A 1 169 ? -12.052 -4.272 8.168 1.00 93.00 169 ILE A CA 1
ATOM 1283 C C . ILE A 1 169 ? -12.573 -5.539 7.483 1.00 93.00 169 ILE A C 1
ATOM 1285 O O . ILE A 1 169 ? -11.875 -6.102 6.639 1.00 93.00 169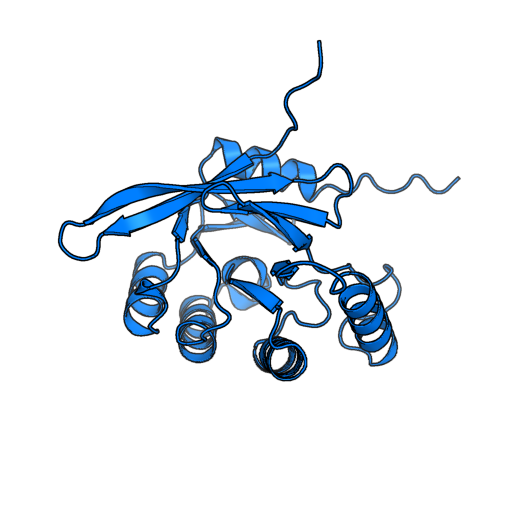 ILE A O 1
ATOM 1289 N N . ASP A 1 170 ? -13.803 -5.960 7.776 1.00 91.31 170 ASP A N 1
ATOM 1290 C CA . ASP A 1 170 ? -14.386 -7.159 7.165 1.00 91.31 170 ASP A CA 1
ATOM 1291 C C . ASP A 1 170 ? -14.513 -7.023 5.642 1.00 91.31 170 ASP A C 1
ATOM 1293 O O . ASP A 1 170 ? -14.162 -7.945 4.901 1.00 91.31 170 ASP A O 1
ATOM 1297 N N . ALA A 1 171 ? -14.938 -5.850 5.159 1.00 91.19 171 ALA A N 1
ATOM 1298 C CA . ALA A 1 171 ? -15.023 -5.562 3.729 1.00 91.19 171 ALA A CA 1
ATOM 1299 C C . ALA A 1 171 ? -13.630 -5.516 3.084 1.00 91.19 171 ALA A C 1
ATOM 1301 O O . ALA A 1 171 ? -13.428 -6.065 2.000 1.00 91.19 171 ALA A O 1
ATOM 1302 N N . MET A 1 172 ? -12.646 -4.928 3.770 1.00 93.19 172 MET A N 1
ATOM 1303 C CA . MET A 1 172 ? -11.255 -4.885 3.320 1.00 93.19 172 MET A CA 1
ATOM 1304 C C . MET A 1 172 ? -10.662 -6.296 3.176 1.00 93.19 172 MET A C 1
ATOM 1306 O O . MET A 1 172 ? -10.068 -6.621 2.146 1.00 93.19 172 MET A O 1
ATOM 1310 N N . VAL A 1 173 ? -10.860 -7.163 4.174 1.00 90.31 173 VAL A N 1
ATOM 1311 C CA . VAL A 1 173 ? -10.400 -8.561 4.149 1.00 90.31 173 VAL A CA 1
ATOM 1312 C C . VAL A 1 173 ? -11.127 -9.358 3.065 1.00 90.31 173 VAL A C 1
ATOM 1314 O O . VAL A 1 173 ? -10.493 -10.148 2.360 1.00 90.31 173 VAL A O 1
ATOM 1317 N N . ALA A 1 174 ? -12.436 -9.151 2.895 1.00 91.25 174 ALA A N 1
ATOM 1318 C CA . ALA A 1 174 ? -13.210 -9.784 1.830 1.00 91.25 174 ALA A CA 1
ATOM 1319 C C . ALA A 1 174 ? -12.700 -9.376 0.437 1.00 91.25 174 ALA A C 1
ATOM 1321 O O . ALA A 1 174 ? -12.459 -10.244 -0.406 1.00 91.25 174 ALA A O 1
ATOM 1322 N N . ALA A 1 175 ? -12.454 -8.082 0.214 1.00 93.81 175 ALA A N 1
ATOM 1323 C CA . ALA A 1 175 ? -11.896 -7.564 -1.032 1.00 93.81 175 ALA A CA 1
ATOM 1324 C C . ALA A 1 175 ? -10.494 -8.123 -1.314 1.00 93.81 175 ALA A C 1
ATOM 1326 O O . ALA A 1 175 ? -10.226 -8.579 -2.428 1.00 93.81 175 ALA A O 1
ATOM 1327 N N . TRP A 1 176 ? -9.617 -8.159 -0.306 1.00 93.81 176 TRP A N 1
ATOM 1328 C CA . TRP A 1 176 ? -8.291 -8.766 -0.424 1.00 93.81 176 TRP A CA 1
ATOM 1329 C C . TRP A 1 176 ? -8.386 -10.232 -0.872 1.00 93.81 176 TRP A C 1
ATOM 1331 O O . TRP A 1 176 ? -7.780 -10.602 -1.881 1.00 93.81 176 TRP A O 1
ATOM 1341 N N . ARG A 1 177 ? -9.211 -11.047 -0.201 1.00 91.25 177 ARG A N 1
ATOM 1342 C CA . ARG A 1 177 ? -9.412 -12.466 -0.551 1.00 91.25 177 ARG A CA 1
ATOM 1343 C C . ARG A 1 177 ? -9.943 -12.655 -1.973 1.00 91.25 177 ARG A C 1
ATOM 1345 O O . ARG A 1 177 ? -9.471 -13.543 -2.678 1.00 91.25 177 ARG A O 1
ATOM 1352 N N . ALA A 1 178 ? -10.885 -11.819 -2.403 1.00 94.31 178 ALA A N 1
ATOM 1353 C CA . ALA A 1 178 ? -11.491 -11.912 -3.731 1.00 94.31 178 ALA A CA 1
ATOM 1354 C C . ALA A 1 178 ? -10.568 -11.433 -4.871 1.00 94.31 178 ALA A C 1
ATOM 1356 O O . ALA A 1 178 ? -10.774 -11.797 -6.024 1.00 94.31 178 ALA A O 1
ATOM 1357 N N . SER A 1 179 ? -9.543 -10.632 -4.570 1.00 94.12 179 SER A N 1
ATOM 1358 C CA . SER A 1 179 ? -8.732 -9.942 -5.587 1.00 94.12 179 SER A CA 1
ATOM 1359 C C . SER A 1 179 ? -7.619 -10.765 -6.240 1.00 94.12 179 SER A C 1
ATOM 1361 O O . SER A 1 179 ? -6.913 -10.258 -7.109 1.00 94.12 179 SER A O 1
ATOM 1363 N N . GLY A 1 180 ? -7.392 -12.001 -5.789 1.00 91.31 180 GLY A N 1
ATOM 1364 C CA . GLY A 1 180 ? -6.214 -12.789 -6.176 1.00 91.31 180 GLY A CA 1
ATOM 1365 C C . GLY A 1 180 ? -4.932 -12.417 -5.416 1.00 91.31 180 GLY A C 1
ATOM 1366 O O . GLY A 1 180 ? -3.919 -13.101 -5.552 1.00 91.31 180 GLY A O 1
ATOM 1367 N N . ALA A 1 181 ? -4.975 -11.414 -4.531 1.00 91.31 181 ALA A N 1
ATOM 1368 C CA . ALA A 1 181 ? -3.845 -11.008 -3.689 1.00 91.31 181 ALA A CA 1
ATOM 1369 C C . ALA A 1 181 ? -3.442 -12.043 -2.621 1.00 91.31 181 ALA A C 1
ATOM 1371 O O . ALA A 1 181 ? -2.452 -11.842 -1.924 1.00 91.31 181 ALA A O 1
ATOM 1372 N N . GLY A 1 182 ? -4.169 -13.159 -2.490 1.00 87.44 182 GLY A N 1
ATOM 1373 C CA . GLY A 1 182 ? -3.874 -14.217 -1.514 1.00 87.44 182 GLY A CA 1
ATOM 1374 C C . GLY A 1 182 ? -2.527 -14.924 -1.715 1.00 87.44 182 GLY A C 1
ATOM 1375 O O . GLY A 1 182 ? -2.065 -15.614 -0.813 1.00 87.44 182 GLY A O 1
ATOM 1376 N N . HIS A 1 183 ? -1.892 -14.753 -2.877 1.00 86.62 183 HIS A N 1
ATOM 1377 C CA . HIS A 1 183 ? -0.543 -15.254 -3.151 1.00 86.62 183 HIS A CA 1
ATOM 1378 C C . HIS A 1 183 ? 0.570 -14.389 -2.529 1.00 86.62 183 HIS A C 1
ATOM 1380 O O . HIS A 1 183 ? 1.675 -14.884 -2.304 1.00 86.62 183 HIS A O 1
ATOM 1386 N N . ALA A 1 184 ? 0.293 -13.111 -2.259 1.00 88.62 184 ALA A N 1
ATOM 1387 C CA . ALA A 1 184 ? 1.278 -12.175 -1.743 1.00 88.62 184 ALA A CA 1
ATOM 1388 C C . ALA A 1 184 ? 1.368 -12.255 -0.205 1.00 88.62 184 ALA A C 1
ATOM 1390 O O . ALA A 1 184 ? 0.341 -12.394 0.466 1.00 88.62 184 ALA A O 1
ATOM 1391 N N . PRO A 1 185 ? 2.575 -12.133 0.378 1.00 86.88 185 PRO A N 1
ATOM 1392 C CA . PRO A 1 185 ? 2.752 -11.880 1.804 1.00 86.88 185 PRO A CA 1
ATOM 1393 C C . PRO A 1 185 ? 1.882 -10.727 2.312 1.00 86.88 185 PRO A C 1
ATOM 1395 O O . PRO A 1 185 ? 1.734 -9.707 1.640 1.00 86.88 185 PRO A O 1
ATOM 1398 N N . VAL A 1 186 ? 1.363 -10.867 3.529 1.00 86.06 186 VAL A N 1
ATOM 1399 C CA . VAL A 1 186 ? 0.552 -9.866 4.220 1.00 86.06 186 VAL A CA 1
ATOM 1400 C C . VAL A 1 186 ? 1.296 -9.359 5.454 1.00 86.06 186 VAL A C 1
ATOM 1402 O O . VAL A 1 186 ? 1.605 -10.106 6.380 1.00 86.06 186 VAL A O 1
ATOM 1405 N N . GLY A 1 187 ? 1.580 -8.063 5.488 1.00 85.62 187 GLY A N 1
ATOM 1406 C CA . GLY A 1 187 ? 1.959 -7.346 6.697 1.00 85.62 187 GLY A CA 1
ATOM 1407 C C . GLY A 1 187 ? 0.716 -6.882 7.446 1.00 85.62 187 GLY A C 1
ATOM 1408 O O . GLY A 1 187 ? -0.225 -6.384 6.832 1.00 85.62 187 GLY A O 1
ATOM 1409 N N . VAL A 1 188 ? 0.728 -7.015 8.769 1.00 83.25 188 VAL A N 1
ATOM 1410 C CA . VAL A 1 188 ? -0.282 -6.420 9.651 1.00 83.25 188 VAL A CA 1
ATOM 1411 C C . VAL A 1 188 ? 0.413 -5.405 10.540 1.00 83.25 188 VAL A C 1
ATOM 1413 O O . VAL A 1 188 ? 1.472 -5.695 11.097 1.00 83.25 188 VAL A O 1
ATOM 1416 N N . LEU A 1 189 ? -0.169 -4.214 10.665 1.00 81.69 189 LEU A N 1
ATOM 1417 C CA . LEU A 1 189 ? 0.397 -3.172 11.510 1.00 81.69 189 LEU A CA 1
ATOM 1418 C C . LEU A 1 189 ? 0.119 -3.470 12.988 1.00 81.69 189 LEU A C 1
ATOM 1420 O O . LEU A 1 189 ? -1.035 -3.534 13.408 1.00 81.69 189 LEU A O 1
ATOM 1424 N N . THR A 1 190 ? 1.175 -3.641 13.783 1.00 79.19 190 THR A N 1
ATOM 1425 C CA . THR A 1 190 ? 1.061 -3.773 15.244 1.00 79.19 190 THR A CA 1
ATOM 1426 C C . THR A 1 190 ? 1.069 -2.396 15.925 1.00 79.19 190 THR A C 1
ATOM 1428 O O . THR A 1 190 ? 1.541 -1.427 15.322 1.00 79.19 190 THR A O 1
ATOM 1431 N N . PRO A 1 191 ? 0.641 -2.270 17.200 1.00 76.81 191 PRO A N 1
ATOM 1432 C CA . PRO A 1 191 ? 0.769 -1.013 17.948 1.00 76.81 191 PRO A CA 1
ATOM 1433 C C . PRO A 1 191 ? 2.198 -0.457 17.979 1.00 76.81 191 PRO A C 1
ATOM 1435 O O . PRO A 1 191 ? 2.411 0.749 17.851 1.00 76.81 191 PRO A O 1
ATOM 1438 N N . ALA A 1 192 ? 3.199 -1.338 18.077 1.00 73.25 192 ALA A N 1
ATOM 1439 C CA . ALA A 1 192 ? 4.602 -0.940 18.036 1.00 73.25 192 ALA A CA 1
ATOM 1440 C C . ALA A 1 192 ? 5.006 -0.380 16.663 1.00 73.25 192 ALA A C 1
ATOM 1442 O O . ALA A 1 192 ? 5.811 0.548 16.596 1.00 73.25 192 ALA A O 1
ATOM 1443 N N . ASP A 1 193 ? 4.453 -0.914 15.574 1.00 70.19 193 ASP A N 1
ATOM 1444 C CA . ASP A 1 193 ? 4.729 -0.439 14.217 1.00 70.19 193 ASP A CA 1
ATOM 1445 C C . ASP A 1 193 ? 4.015 0.880 13.917 1.00 70.19 193 ASP A C 1
ATOM 1447 O O . ASP A 1 193 ? 4.616 1.777 13.326 1.00 70.19 193 ASP A O 1
ATOM 1451 N N . ALA A 1 194 ? 2.778 1.046 14.392 1.00 67.69 194 ALA A N 1
ATOM 1452 C CA . ALA A 1 194 ? 2.017 2.283 14.242 1.00 67.69 194 ALA A CA 1
ATOM 1453 C C . ALA A 1 194 ? 2.731 3.480 14.889 1.00 67.69 194 ALA A C 1
ATOM 1455 O O . ALA A 1 194 ? 2.925 4.513 14.246 1.00 67.69 194 ALA A O 1
ATOM 1456 N N . GLN A 1 195 ? 3.232 3.316 16.120 1.00 71.00 195 GLN A N 1
ATOM 1457 C CA . GLN A 1 195 ? 4.028 4.351 16.794 1.00 71.00 195 GLN A CA 1
ATOM 1458 C C . GLN A 1 195 ? 5.293 4.731 16.013 1.00 71.00 195 GLN A C 1
ATOM 1460 O O . GLN A 1 195 ? 5.740 5.876 16.072 1.00 71.00 195 GLN A O 1
ATOM 1465 N N . ARG A 1 196 ? 5.893 3.781 15.288 1.00 67.88 196 ARG A N 1
ATOM 1466 C CA . ARG A 1 196 ? 7.097 4.025 14.484 1.00 67.88 196 ARG A CA 1
ATOM 1467 C C . ARG A 1 196 ? 6.759 4.747 13.183 1.00 67.88 196 ARG A C 1
ATOM 1469 O O . ARG A 1 196 ? 7.421 5.729 12.867 1.00 67.88 196 ARG A O 1
ATOM 1476 N N . LEU A 1 197 ? 5.708 4.323 12.478 1.00 66.00 197 LEU A N 1
ATOM 1477 C CA . LEU A 1 197 ? 5.243 4.992 11.258 1.00 66.00 197 LEU A CA 1
ATOM 1478 C C . LEU A 1 197 ? 4.830 6.443 11.516 1.00 66.00 197 LEU A C 1
ATOM 1480 O O . LEU A 1 197 ? 5.124 7.304 10.688 1.00 66.00 197 LEU A O 1
ATOM 1484 N N . ALA A 1 198 ? 4.199 6.722 12.660 1.00 68.62 198 ALA A N 1
ATOM 1485 C CA . ALA A 1 198 ? 3.857 8.083 13.067 1.00 68.62 198 ALA A CA 1
ATOM 1486 C C . ALA A 1 198 ? 5.107 8.972 13.194 1.00 68.62 198 ALA A C 1
ATOM 1488 O O . ALA A 1 198 ? 5.116 10.103 12.717 1.00 68.62 198 ALA A O 1
ATOM 1489 N N . ARG A 1 199 ? 6.201 8.438 13.757 1.00 66.69 199 ARG A N 1
ATOM 1490 C CA . ARG A 1 199 ? 7.483 9.155 13.869 1.00 66.69 199 ARG A CA 1
ATOM 1491 C C . ARG A 1 199 ? 8.156 9.364 12.514 1.00 66.69 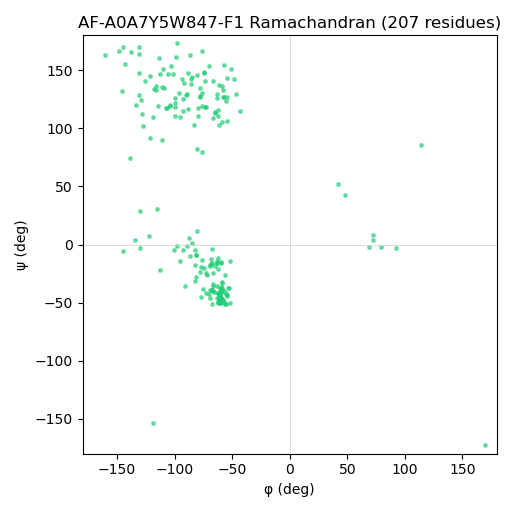199 ARG A C 1
ATOM 1493 O O . ARG A 1 199 ? 8.702 10.431 12.284 1.00 66.69 199 ARG A O 1
ATO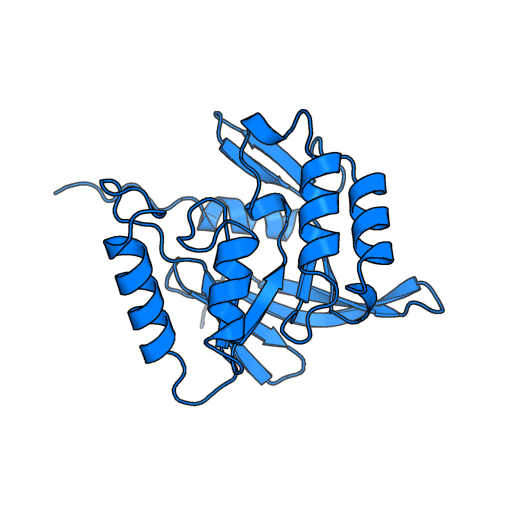M 1500 N N . ALA A 1 200 ? 8.096 8.374 11.625 1.00 60.62 200 ALA A N 1
ATOM 1501 C CA . ALA A 1 200 ? 8.683 8.458 10.287 1.00 60.62 200 ALA A CA 1
ATOM 1502 C C . ALA A 1 200 ? 7.910 9.390 9.337 1.00 60.62 200 ALA A C 1
ATOM 1504 O O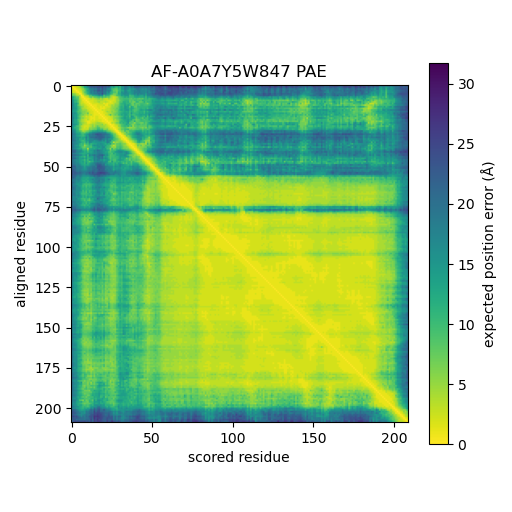 . ALA A 1 200 ? 8.468 9.895 8.370 1.00 60.62 200 ALA A O 1
ATOM 1505 N N . GLY A 1 201 ? 6.607 9.585 9.570 1.00 52.28 201 GLY A N 1
ATOM 1506 C CA . GLY A 1 201 ? 5.788 10.560 8.842 1.00 52.28 201 GLY A CA 1
ATOM 1507 C C . GLY A 1 201 ? 6.002 12.004 9.302 1.00 52.28 201 GLY A C 1
ATOM 1508 O O . GLY A 1 201 ? 5.694 12.926 8.554 1.00 52.28 201 GLY A O 1
ATOM 1509 N N . HIS A 1 202 ? 6.553 12.200 10.502 1.00 44.84 202 HIS A N 1
ATOM 1510 C CA . HIS A 1 202 ? 6.952 13.507 11.000 1.00 44.84 202 HIS A CA 1
ATOM 1511 C C . HIS A 1 202 ? 8.311 13.863 10.385 1.00 44.84 202 HIS A C 1
ATOM 1513 O O . HIS A 1 202 ? 9.365 13.635 10.977 1.00 44.84 202 HIS A O 1
ATOM 1519 N N . VAL A 1 203 ? 8.299 14.384 9.157 1.00 41.56 203 VAL A N 1
ATOM 1520 C CA . VAL A 1 203 ? 9.454 15.134 8.657 1.00 41.56 203 VAL A CA 1
ATOM 1521 C C . VAL A 1 203 ? 9.533 16.367 9.559 1.00 41.56 203 VAL A C 1
ATOM 1523 O O . VAL A 1 203 ? 8.582 17.147 9.540 1.00 41.56 203 VAL A O 1
ATOM 1526 N N . PRO A 1 204 ? 10.568 16.534 10.408 1.00 36.72 204 PRO A N 1
ATOM 1527 C CA . PRO A 1 204 ? 10.691 17.761 11.182 1.00 36.72 204 PRO A CA 1
ATOM 1528 C C . PRO A 1 204 ? 10.661 18.914 10.184 1.00 36.72 204 PRO A C 1
ATOM 1530 O O . PRO A 1 204 ? 11.416 18.865 9.206 1.00 36.72 204 PRO A O 1
ATOM 1533 N N . GLU A 1 205 ? 9.767 19.889 10.395 1.00 36.84 205 GLU A N 1
ATOM 1534 C CA . GLU A 1 205 ? 9.746 21.126 9.613 1.00 36.84 205 GLU A CA 1
ATOM 1535 C C . GLU A 1 205 ? 11.198 21.569 9.474 1.00 36.84 205 GLU A C 1
ATOM 1537 O O . GLU A 1 205 ? 11.881 21.801 10.480 1.00 36.84 205 GLU A O 1
ATOM 1542 N N . ARG A 1 206 ? 11.723 21.563 8.241 1.00 35.31 206 ARG A N 1
ATOM 1543 C CA . ARG A 1 206 ? 13.067 22.075 7.998 1.00 35.31 206 ARG A CA 1
ATOM 1544 C C . ARG A 1 206 ? 13.011 23.511 8.474 1.00 35.31 206 ARG A C 1
ATOM 1546 O O . ARG A 1 206 ? 12.397 24.334 7.805 1.00 35.31 206 ARG A O 1
ATOM 1553 N N . SER A 1 207 ? 13.603 23.786 9.636 1.00 30.81 207 SER A N 1
ATOM 1554 C CA . SER A 1 207 ? 13.743 25.141 10.136 1.00 30.81 207 SER A CA 1
ATOM 1555 C C . SER A 1 207 ? 14.432 25.922 9.028 1.00 30.81 207 SER A C 1
ATOM 1557 O O . SER A 1 207 ? 15.598 25.674 8.721 1.00 30.81 207 SER A O 1
ATOM 1559 N N . THR A 1 208 ? 13.666 26.770 8.350 1.00 34.19 208 THR A N 1
ATOM 1560 C CA . THR A 1 208 ? 14.170 27.688 7.341 1.00 34.19 208 THR A CA 1
ATOM 1561 C C . THR A 1 208 ? 15.147 28.612 8.051 1.00 34.19 208 THR A C 1
ATOM 1563 O O . THR A 1 208 ? 14.727 29.467 8.831 1.00 34.19 208 THR A O 1
ATOM 1566 N N . LEU A 1 209 ? 16.440 28.352 7.846 1.00 34.94 209 LEU A N 1
ATOM 1567 C CA . LEU A 1 209 ? 17.530 29.287 8.112 1.00 34.94 209 LEU A CA 1
ATOM 1568 C C . LEU A 1 209 ? 17.628 30.284 6.959 1.00 34.94 209 LEU A C 1
ATOM 1570 O O . LEU A 1 209 ? 17.475 29.839 5.797 1.00 34.94 209 LEU A O 1
#

Solvent-accessible surface area (backbone atoms only — not comparable to full-atom values): 11419 Å² total; per-residue (Å²): 134,86,76,77,79,74,43,68,45,57,27,24,36,65,40,86,92,78,71,48,74,42,84,46,32,33,38,34,49,41,99,46,87,49,34,32,30,35,33,42,78,92,46,81,30,54,22,36,33,46,65,63,43,62,99,88,48,68,27,81,40,70,65,51,35,52,53,51,51,51,56,50,61,73,63,52,82,85,57,65,32,32,34,36,48,25,57,59,15,53,40,33,46,70,73,47,39,49,55,52,43,73,76,33,80,62,42,31,30,42,47,32,64,67,48,40,50,55,62,88,44,55,93,50,40,58,63,51,44,35,52,50,24,59,73,48,25,64,41,90,42,48,58,29,34,45,51,60,18,33,41,76,55,96,85,37,67,41,68,29,24,72,86,72,41,75,60,58,59,70,55,50,52,51,26,39,62,72,17,54,32,68,80,34,34,41,25,59,43,42,68,74,42,27,61,40,50,56,55,64,69,54,68,73,78,75,78,85,125

Secondary structure (DSSP, 8-state):
-PPPPS-EEEEEEE-TTT--EEEEEEEEEPSSTTEEEEEETTEEEEEEE--PPPTTS-TTSHHHHHHHHHHHHHH-SSS-EEEE--TTSTT-SHHHHHHHHHT-TTEEEEE-TTTT--GGGGGGHHHHHHHHHHHHTT-TTEEEEEE-EEEEETTEEEEE-TTSS-S-HHHHHHHHHHTTGGGS-EEE--HHHHHHHHHHH--------